Protein AF-A0AA40CVN7-F1 (afdb_monomer)

Solvent-accessible surface area (backbone atoms only — not comparable to full-atom values): 19252 Å² total; per-residue (Å²): 142,83,85,87,85,87,83,83,86,90,77,86,86,79,86,78,82,80,83,81,82,78,82,81,79,81,78,84,79,79,83,79,80,85,76,90,76,88,86,80,84,88,75,85,78,82,87,80,86,79,83,86,78,84,83,78,89,83,85,87,84,80,93,74,91,76,85,92,76,92,74,80,90,78,57,62,65,62,53,48,54,53,47,54,53,50,51,52,50,49,50,53,50,50,51,51,50,52,52,50,51,53,53,52,50,54,49,52,53,51,50,51,53,50,52,53,52,50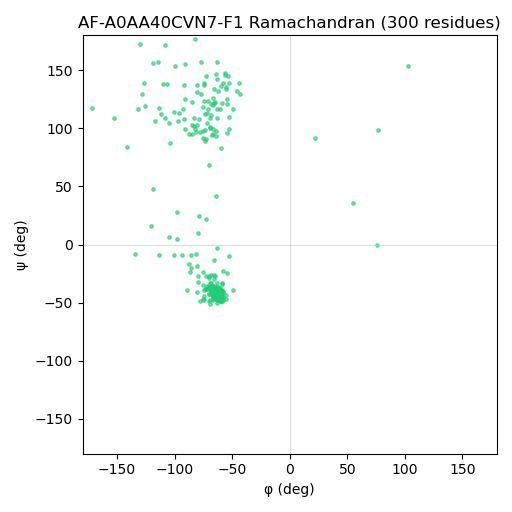,57,47,51,54,52,51,52,53,51,48,54,52,51,51,50,52,52,49,51,58,69,64,31,62,65,62,51,50,50,53,52,48,50,55,47,54,56,48,54,50,49,53,50,52,52,51,51,51,49,54,53,50,59,61,66,74,43,97,74,72,74,49,78,64,56,53,48,54,53,51,53,50,51,53,50,51,43,44,50,52,42,61,69,47,84,71,75,78,72,93,68,80,65,96,75,76,82,87,54,65,68,68,50,51,53,48,34,50,36,30,31,71,76,71,69,34,53,41,73,56,46,53,55,48,30,66,74,66,71,53,53,63,57,61,56,47,31,53,45,51,52,47,48,49,48,61,71,71,43,70,73,87,63,56,75,72,73,76,44,85,46,71,67,56,51,52,50,51,52,56,51,55,60,63,72,64,60,76,79,79,74,86,73,135

Structure (mmCIF, N/CA/C/O backbone):
data_AF-A0AA40CVN7-F1
#
_entry.id   AF-A0AA40CVN7-F1
#
loop_
_atom_site.group_PDB
_atom_site.id
_atom_site.type_symbol
_atom_site.label_atom_id
_atom_site.label_alt_id
_atom_site.label_comp_id
_atom_site.label_asym_id
_atom_site.label_entity_id
_atom_site.label_seq_id
_atom_site.pdbx_PDB_ins_code
_atom_site.Cartn_x
_atom_site.Cartn_y
_atom_site.Cartn_z
_atom_site.occupancy
_atom_site.B_iso_or_equiv
_atom_site.auth_seq_id
_atom_site.auth_comp_id
_atom_site.auth_asym_id
_atom_site.auth_atom_id
_atom_site.pdbx_PDB_model_num
ATOM 1 N N . MET A 1 1 ? 22.365 40.552 -60.530 1.00 47.94 1 MET A N 1
ATOM 2 C CA . MET A 1 1 ? 22.657 41.471 -59.410 1.00 47.94 1 MET A CA 1
ATOM 3 C C . MET A 1 1 ? 21.403 42.256 -59.064 1.00 47.94 1 MET A C 1
ATOM 5 O O . MET A 1 1 ? 21.021 43.112 -59.844 1.00 47.94 1 MET A O 1
ATOM 9 N N . ALA A 1 2 ? 20.761 41.932 -57.942 1.00 41.59 2 ALA A N 1
ATOM 10 C CA . ALA A 1 2 ? 19.887 42.815 -57.164 1.00 41.59 2 ALA A CA 1
ATOM 11 C C . ALA A 1 2 ? 19.550 42.065 -55.866 1.00 41.59 2 ALA A C 1
ATOM 13 O O . ALA A 1 2 ? 19.027 40.955 -55.917 1.00 41.59 2 ALA A O 1
ATOM 14 N N . GLY A 1 3 ? 19.959 42.629 -54.729 1.00 40.12 3 GLY A N 1
ATOM 15 C CA . GLY A 1 3 ? 19.749 42.067 -53.395 1.00 40.12 3 GLY A CA 1
ATOM 16 C C . GLY A 1 3 ? 18.357 42.362 -52.811 1.00 40.12 3 GLY A C 1
ATOM 17 O O . GLY A 1 3 ? 17.565 43.080 -53.425 1.00 40.12 3 GLY A O 1
ATOM 18 N N . PRO A 1 4 ? 18.066 41.815 -51.617 1.00 62.88 4 PRO A N 1
ATOM 19 C CA . PRO A 1 4 ? 16.731 41.761 -51.030 1.00 62.88 4 PRO A CA 1
ATOM 20 C C . PRO A 1 4 ? 16.427 42.986 -50.153 1.00 62.88 4 PRO A C 1
ATOM 22 O O . PRO A 1 4 ? 17.326 43.598 -49.577 1.00 62.88 4 PRO A O 1
ATOM 25 N N . LYS A 1 5 ? 15.140 43.310 -49.987 1.00 54.81 5 LYS A N 1
ATOM 26 C CA . LYS A 1 5 ? 14.659 44.224 -48.941 1.00 54.81 5 LYS A CA 1
ATOM 27 C C . LYS A 1 5 ? 13.728 43.466 -48.004 1.00 54.81 5 LYS A C 1
ATOM 29 O O . LYS A 1 5 ? 12.603 43.142 -48.364 1.00 54.81 5 LYS A O 1
ATOM 34 N N . GLY A 1 6 ? 14.241 43.181 -46.811 1.00 48.12 6 GLY A N 1
ATOM 35 C CA . GLY A 1 6 ? 13.461 42.697 -45.682 1.00 48.12 6 GLY A CA 1
ATOM 36 C C . GLY A 1 6 ? 12.673 43.821 -45.014 1.00 48.12 6 GLY A C 1
ATOM 37 O O . GLY A 1 6 ? 13.017 44.999 -45.110 1.00 48.12 6 GLY A O 1
ATOM 38 N N . THR A 1 7 ? 11.613 43.442 -44.313 1.00 48.12 7 THR A N 1
ATOM 39 C CA . THR A 1 7 ? 10.955 44.273 -43.301 1.00 48.12 7 THR A CA 1
ATOM 40 C C . THR A 1 7 ? 10.293 43.341 -42.290 1.00 48.12 7 THR A C 1
ATOM 42 O O . THR A 1 7 ? 9.319 42.662 -42.594 1.00 48.12 7 THR A O 1
ATOM 45 N N . PHE A 1 8 ? 10.865 43.283 -41.088 1.00 45.00 8 PHE A N 1
ATOM 46 C CA . PHE A 1 8 ? 10.261 42.665 -39.909 1.00 45.00 8 PHE A CA 1
ATOM 47 C C . PHE A 1 8 ? 9.479 43.733 -39.132 1.00 45.00 8 PHE A C 1
ATOM 49 O O . PHE A 1 8 ? 10.019 44.823 -38.927 1.00 45.00 8 PHE A O 1
ATOM 56 N N . PRO A 1 9 ? 8.268 43.444 -38.627 1.00 52.09 9 PRO A N 1
ATOM 57 C CA . PRO A 1 9 ? 7.643 44.272 -37.611 1.00 52.09 9 PRO A CA 1
ATOM 58 C C . PRO A 1 9 ? 7.968 43.756 -36.202 1.00 52.09 9 PRO A C 1
ATOM 60 O O . PRO A 1 9 ? 7.567 42.672 -35.781 1.00 52.09 9 PRO A O 1
ATOM 63 N N . THR A 1 10 ? 8.676 44.600 -35.461 1.00 46.41 10 THR A N 1
ATOM 64 C CA . THR A 1 10 ? 8.937 44.520 -34.024 1.00 46.41 10 THR A CA 1
ATOM 65 C C . THR A 1 10 ? 7.632 44.708 -33.241 1.00 46.41 10 THR A C 1
ATOM 67 O O . THR A 1 10 ? 6.952 45.721 -33.409 1.00 46.41 10 THR A O 1
ATOM 70 N N . ARG A 1 11 ? 7.282 43.774 -32.346 1.00 45.03 11 ARG A N 1
ATOM 71 C CA . ARG A 1 11 ? 6.250 43.982 -31.312 1.00 45.03 11 ARG A CA 1
ATOM 72 C C . ARG A 1 11 ? 6.892 44.049 -29.919 1.00 45.03 11 ARG A C 1
ATOM 74 O O . ARG A 1 11 ? 7.767 43.235 -29.629 1.00 45.03 11 ARG A O 1
ATOM 81 N N . PRO A 1 12 ? 6.460 44.979 -29.048 1.00 48.12 12 PRO A N 1
ATOM 82 C CA . PRO A 1 12 ? 7.011 45.134 -27.708 1.00 48.12 12 PRO A CA 1
ATOM 83 C C . PRO A 1 12 ? 6.416 44.112 -26.729 1.00 48.12 12 PRO A C 1
ATOM 85 O O . PRO A 1 12 ? 5.198 43.957 -26.622 1.00 48.12 12 PRO A O 1
ATOM 88 N N . PHE A 1 13 ? 7.290 43.444 -25.976 1.00 37.53 13 PHE A N 1
ATOM 89 C CA . PHE A 1 13 ? 6.923 42.611 -24.834 1.00 37.53 13 PHE A CA 1
ATOM 90 C C . PHE A 1 13 ? 6.479 43.497 -23.661 1.00 37.53 13 PHE A C 1
ATOM 92 O O . PHE A 1 13 ? 7.273 44.229 -23.074 1.00 37.53 13 PHE A O 1
ATOM 99 N N . SER A 1 14 ? 5.197 43.414 -23.304 1.00 41.88 14 SER A N 1
ATOM 100 C CA . SER A 1 14 ? 4.660 43.964 -22.059 1.00 41.88 14 SER A CA 1
ATOM 101 C C . SER A 1 14 ? 4.899 42.964 -20.925 1.00 41.88 14 SER A C 1
ATOM 103 O O . SER A 1 14 ? 4.282 41.900 -20.870 1.00 41.88 14 SER A O 1
ATOM 105 N N . LEU A 1 15 ? 5.813 43.308 -20.017 1.00 44.78 15 LEU A N 1
ATOM 106 C CA . LEU A 1 15 ? 6.004 42.636 -18.733 1.00 44.78 15 LEU A CA 1
ATOM 107 C C . LEU A 1 15 ? 4.802 42.933 -17.829 1.00 44.78 15 LEU A C 1
ATOM 109 O O . LEU A 1 15 ? 4.715 44.002 -17.226 1.00 44.78 15 LEU A O 1
ATOM 113 N N . ARG A 1 16 ? 3.875 41.978 -17.709 1.00 37.62 16 ARG A N 1
ATOM 114 C CA . ARG A 1 16 ? 2.839 42.010 -16.672 1.00 37.62 16 ARG A CA 1
ATOM 115 C C . ARG A 1 16 ? 3.284 41.135 -15.499 1.00 37.62 16 ARG A C 1
ATOM 117 O O . ARG A 1 16 ? 3.301 39.909 -15.581 1.00 37.62 16 ARG A O 1
ATOM 124 N N . ALA A 1 17 ? 3.679 41.811 -14.424 1.00 40.88 17 ALA A N 1
ATOM 125 C CA . ALA A 1 17 ? 4.017 41.235 -13.132 1.00 40.88 17 ALA A CA 1
ATOM 126 C C . ALA A 1 17 ? 2.863 40.375 -12.582 1.00 40.88 17 ALA A C 1
ATOM 128 O O . ALA A 1 17 ? 1.697 40.772 -12.626 1.00 40.88 17 ALA A O 1
ATOM 129 N N . ARG A 1 18 ? 3.198 39.194 -12.050 1.00 38.00 18 ARG A N 1
ATOM 130 C CA . ARG A 1 18 ? 2.274 38.352 -11.280 1.00 38.00 18 ARG A CA 1
ATOM 131 C C . ARG A 1 18 ? 2.185 38.869 -9.837 1.00 38.00 18 ARG A C 1
ATOM 133 O O . ARG A 1 18 ? 3.230 39.170 -9.258 1.00 38.00 18 ARG A O 1
ATOM 140 N N . PRO A 1 19 ? 0.990 38.937 -9.228 1.00 41.72 19 PRO A N 1
ATOM 141 C CA . PRO A 1 19 ? 0.859 39.280 -7.823 1.00 41.72 19 PRO A CA 1
ATOM 142 C C . PRO A 1 19 ? 1.291 38.115 -6.923 1.00 41.72 19 PRO A C 1
ATOM 144 O O . PRO A 1 19 ? 0.978 36.948 -7.159 1.00 41.72 19 PRO A O 1
ATOM 147 N N . SER A 1 20 ? 2.024 38.497 -5.882 1.00 36.66 20 SER A N 1
ATOM 148 C CA . SER A 1 20 ? 2.448 37.709 -4.729 1.00 36.66 20 SER A CA 1
ATOM 149 C C . SER A 1 20 ? 1.252 37.053 -4.028 1.00 36.66 20 SER A C 1
ATOM 151 O O . SER A 1 20 ? 0.345 37.740 -3.556 1.00 36.66 20 SER A O 1
ATOM 153 N N . CYS A 1 21 ? 1.249 35.719 -3.939 1.00 36.56 21 CYS A N 1
ATOM 154 C CA . CYS A 1 21 ? 0.333 34.990 -3.068 1.00 36.56 21 CYS A CA 1
ATOM 155 C C . CYS A 1 21 ? 0.763 35.190 -1.612 1.00 36.56 21 CYS A C 1
ATOM 157 O O . CYS A 1 21 ? 1.730 34.595 -1.136 1.00 36.56 21 CYS A O 1
ATOM 159 N N . ALA A 1 22 ? 0.009 36.035 -0.913 1.00 38.50 22 ALA A N 1
ATOM 160 C CA . ALA A 1 22 ? 0.074 36.202 0.525 1.00 38.50 22 ALA A CA 1
ATOM 161 C C . ALA A 1 22 ? -0.111 34.849 1.234 1.00 38.50 22 ALA A C 1
ATOM 163 O O . ALA A 1 22 ? -1.087 34.126 1.033 1.00 38.50 22 ALA A O 1
ATOM 164 N N . SER A 1 23 ? 0.865 34.522 2.075 1.00 42.50 23 SER A N 1
ATOM 165 C CA . SER A 1 23 ? 0.883 33.348 2.936 1.00 42.50 23 SER A CA 1
ATOM 166 C C . SER A 1 23 ? -0.171 33.510 4.037 1.00 42.50 23 SER A C 1
ATOM 168 O O . SER A 1 23 ? 0.039 34.222 5.020 1.00 42.50 23 SER A O 1
ATOM 170 N N . ALA A 1 24 ? -1.326 32.866 3.869 1.00 40.41 24 ALA A N 1
ATOM 171 C CA . ALA A 1 24 ? -2.336 32.744 4.913 1.00 40.41 24 ALA A CA 1
ATOM 172 C C . ALA A 1 24 ? -1.851 31.742 5.974 1.00 40.41 24 ALA A C 1
ATOM 174 O O . ALA A 1 24 ? -2.108 30.540 5.898 1.00 40.41 24 ALA A O 1
ATOM 175 N N . LYS A 1 25 ? -1.125 32.243 6.977 1.00 41.56 25 LYS A N 1
ATOM 176 C CA . LYS A 1 25 ? -0.828 31.509 8.211 1.00 41.56 25 LYS A CA 1
ATOM 177 C C . LYS A 1 25 ? -2.139 31.312 8.980 1.00 41.56 25 LYS A C 1
ATOM 179 O O . LYS A 1 25 ? -2.607 32.224 9.655 1.00 41.56 25 LYS A O 1
ATOM 184 N N . ARG A 1 26 ? -2.751 30.127 8.873 1.00 41.97 26 ARG A N 1
ATOM 185 C CA . ARG A 1 26 ? -3.796 29.691 9.812 1.00 41.97 26 ARG A CA 1
ATOM 186 C C . ARG A 1 26 ? -3.135 29.284 11.122 1.00 41.97 26 ARG A C 1
ATOM 188 O O . ARG A 1 26 ? -2.627 28.176 11.267 1.00 41.97 26 ARG A O 1
ATOM 195 N N . THR A 1 27 ? -3.143 30.217 12.058 1.00 39.75 27 THR A N 1
ATOM 196 C CA . THR A 1 27 ? -2.860 29.996 13.472 1.00 39.75 27 THR A CA 1
ATOM 197 C C . THR A 1 27 ? -4.002 29.167 14.062 1.00 39.75 27 THR A C 1
ATOM 199 O O . THR A 1 27 ? -5.125 29.652 14.174 1.00 39.75 27 THR A O 1
ATOM 202 N N . TRP A 1 28 ? -3.739 27.914 14.429 1.00 34.34 28 TRP A N 1
ATOM 203 C CA . TRP A 1 28 ? -4.643 27.150 15.286 1.00 34.34 28 TRP A CA 1
ATOM 204 C C . TRP A 1 28 ? -4.373 27.561 16.732 1.00 34.34 28 TRP A C 1
ATOM 206 O O . TRP A 1 28 ? -3.428 27.093 17.362 1.00 34.34 28 TRP A O 1
ATOM 216 N N . ILE A 1 29 ? -5.179 28.491 17.238 1.00 39.72 29 ILE A N 1
ATOM 217 C CA . ILE A 1 29 ? -5.221 28.826 18.660 1.00 39.72 29 ILE A CA 1
ATOM 218 C C . ILE A 1 29 ? -6.094 27.762 19.326 1.00 39.72 29 ILE A C 1
ATOM 220 O O . ILE A 1 29 ? -7.317 27.778 19.206 1.00 39.72 29 ILE A O 1
ATOM 224 N N . PHE A 1 30 ? -5.460 26.806 20.002 1.00 33.84 30 PHE A N 1
ATOM 225 C CA . PHE A 1 30 ? -6.157 25.858 20.862 1.00 33.84 30 PHE A CA 1
ATOM 226 C C . PHE A 1 30 ? -6.482 26.574 22.182 1.00 33.84 30 PHE A C 1
ATOM 228 O O . PHE A 1 30 ? -5.634 26.702 23.066 1.00 33.84 30 PHE A O 1
ATOM 235 N N . CYS A 1 31 ? -7.704 27.098 22.302 1.00 37.47 31 CYS A N 1
ATOM 236 C CA . CYS A 1 31 ? -8.232 27.628 23.558 1.00 37.47 31 CYS A CA 1
ATOM 237 C C . CYS A 1 31 ? -8.421 26.481 24.559 1.00 37.47 31 CYS A C 1
ATOM 239 O O . CYS A 1 31 ? -9.452 25.814 24.594 1.00 37.47 31 CYS A O 1
ATOM 241 N N . ARG A 1 32 ? -7.409 26.266 25.401 1.00 38.78 32 ARG A N 1
ATOM 242 C CA . ARG A 1 32 ? -7.500 25.429 26.596 1.00 38.78 32 ARG A CA 1
ATOM 243 C C . ARG A 1 32 ? -8.274 26.210 27.661 1.00 38.78 32 ARG A C 1
ATOM 245 O O . ARG A 1 32 ? -7.690 26.990 28.406 1.00 38.78 32 ARG A O 1
ATOM 252 N N . LYS A 1 33 ? -9.595 26.031 27.715 1.00 44.06 33 LYS A N 1
ATOM 253 C CA . LYS A 1 33 ? -10.403 26.514 28.840 1.00 44.06 33 LYS A CA 1
ATOM 254 C C . LYS A 1 33 ? -10.121 25.604 30.039 1.00 44.06 33 LYS A C 1
ATOM 256 O O . LYS A 1 33 ? -10.614 24.484 30.107 1.00 44.06 33 LYS A O 1
ATOM 261 N N . GLN A 1 34 ? -9.242 26.060 30.931 1.00 41.84 34 GLN A N 1
ATOM 262 C CA . GLN A 1 34 ? -9.149 25.545 32.294 1.00 41.84 34 GLN A CA 1
ATOM 263 C C . GLN A 1 34 ? -10.414 25.980 33.035 1.00 41.84 34 GLN A C 1
ATOM 265 O O . GLN A 1 34 ? -10.562 27.152 33.365 1.00 41.84 34 GLN A O 1
ATOM 270 N N . GLU A 1 35 ? -11.307 25.040 33.317 1.00 42.44 35 GLU A N 1
ATOM 271 C CA . GLU A 1 35 ? -12.217 25.166 34.449 1.00 42.44 35 GLU A CA 1
ATOM 272 C C . GLU A 1 35 ? -11.748 24.159 35.492 1.00 42.44 35 GLU A C 1
ATOM 274 O O . GLU A 1 35 ? -11.798 22.944 35.302 1.00 42.44 35 GLU A O 1
ATOM 279 N N . GLY A 1 36 ? -11.177 24.703 36.566 1.00 43.94 36 GLY A N 1
ATOM 280 C CA . GLY A 1 36 ? -10.897 23.952 37.770 1.00 43.94 36 GLY A CA 1
ATOM 281 C C . GLY A 1 36 ? -12.208 23.516 38.406 1.00 43.94 36 GLY A C 1
ATOM 282 O O . GLY A 1 36 ? -13.120 24.319 38.582 1.00 43.94 36 GLY A O 1
ATOM 283 N N . SER A 1 37 ? -12.273 22.250 38.793 1.00 36.59 37 SER A N 1
ATOM 284 C CA . SER A 1 37 ? -13.207 21.804 39.811 1.00 36.59 37 SER A CA 1
ATOM 285 C C . SER A 1 37 ? -12.433 20.950 40.797 1.00 36.59 37 SER A C 1
ATOM 287 O O . SER A 1 37 ? -11.799 19.956 40.440 1.00 36.59 37 SER A O 1
ATOM 289 N N . LEU A 1 38 ? -12.402 21.459 42.024 1.00 46.16 38 LEU A N 1
ATOM 290 C CA . LEU A 1 38 ? -11.808 20.844 43.191 1.00 46.16 38 LEU A CA 1
ATOM 291 C C . LEU A 1 38 ? -12.513 19.523 43.540 1.00 46.16 38 LEU A C 1
ATOM 293 O O . LEU A 1 38 ? -13.716 19.390 43.334 1.00 46.16 38 LEU A O 1
ATOM 297 N N . MET A 1 39 ? -11.762 18.682 44.265 1.00 46.94 39 MET A N 1
ATOM 298 C CA . MET A 1 39 ? -12.189 17.613 45.191 1.00 46.94 39 MET A CA 1
ATOM 299 C C . MET A 1 39 ? -12.104 16.163 44.667 1.00 46.94 39 MET A C 1
ATOM 301 O O . MET A 1 39 ? -12.208 15.914 43.473 1.00 46.94 39 MET A O 1
ATOM 305 N N . PRO A 1 40 ? -11.943 15.172 45.570 1.00 50.88 40 PRO A N 1
ATOM 306 C CA . PRO A 1 40 ? -10.761 14.987 46.410 1.00 50.88 40 PRO A CA 1
ATOM 307 C C . PRO A 1 40 ? -10.242 13.532 46.349 1.00 50.88 40 PRO A C 1
ATOM 309 O O . PRO A 1 40 ? -10.872 12.630 45.803 1.00 50.88 40 PRO A O 1
ATOM 312 N N . ALA A 1 41 ? -9.077 13.304 46.955 1.00 52.09 41 ALA A N 1
ATOM 313 C CA . ALA A 1 41 ? -8.413 12.006 47.067 1.00 52.09 41 ALA A CA 1
ATOM 314 C C . ALA A 1 41 ? -9.302 10.885 47.664 1.00 52.09 41 ALA A C 1
ATOM 316 O O . ALA A 1 41 ? -10.058 11.139 48.609 1.00 52.09 41 ALA A O 1
ATOM 317 N N . PRO A 1 42 ? -9.156 9.621 47.217 1.00 49.28 42 PRO A N 1
ATOM 318 C CA . PRO A 1 42 ? -9.816 8.497 47.864 1.00 49.28 42 PRO A CA 1
ATOM 319 C C . PRO A 1 42 ? -9.126 8.173 49.198 1.00 49.28 42 PRO A C 1
ATOM 321 O O . PRO A 1 42 ? -7.983 7.717 49.252 1.00 49.28 42 PRO A O 1
ATOM 324 N N . ARG A 1 43 ? -9.850 8.412 50.298 1.00 42.72 43 ARG A N 1
ATOM 325 C CA . ARG A 1 43 ? -9.510 7.912 51.635 1.00 42.72 43 ARG A CA 1
ATOM 326 C C . ARG A 1 43 ? -9.538 6.386 51.643 1.00 42.72 43 ARG A C 1
ATOM 328 O O . ARG A 1 43 ? -10.524 5.769 51.246 1.00 42.72 43 ARG A O 1
ATOM 335 N N . ALA A 1 44 ? -8.475 5.816 52.202 1.00 50.53 44 ALA A N 1
ATOM 336 C CA . ALA A 1 44 ? -8.387 4.432 52.633 1.00 50.53 44 ALA A CA 1
ATOM 337 C C . ALA A 1 44 ? -9.631 4.006 53.434 1.00 50.53 44 ALA A C 1
ATOM 339 O O . ALA A 1 44 ? -10.025 4.680 54.391 1.00 50.53 44 ALA A O 1
ATOM 340 N N . ARG A 1 45 ? -10.211 2.852 53.091 1.00 43.50 45 ARG A N 1
ATOM 341 C CA . ARG A 1 45 ? -11.112 2.122 53.985 1.00 43.50 45 ARG A CA 1
ATOM 342 C C . ARG A 1 45 ? -10.445 0.827 54.422 1.00 43.50 45 ARG A C 1
ATOM 344 O O . ARG A 1 45 ? -10.219 -0.079 53.628 1.00 43.50 45 ARG A O 1
ATOM 351 N N . ARG A 1 46 ? -10.131 0.816 55.720 1.00 40.00 46 ARG A N 1
ATOM 352 C CA . ARG A 1 46 ? -9.834 -0.341 56.562 1.00 40.00 46 ARG A CA 1
ATOM 353 C C . ARG A 1 46 ? -10.820 -1.475 56.282 1.00 40.00 46 ARG A C 1
ATOM 355 O O . ARG A 1 46 ? -12.030 -1.269 56.364 1.00 40.00 46 ARG A O 1
ATOM 362 N N . SER A 1 47 ? -10.282 -2.664 56.047 1.00 41.81 47 SER A N 1
ATOM 363 C CA . SER A 1 47 ? -10.962 -3.928 56.290 1.00 41.81 47 SER A CA 1
ATOM 364 C C . SER A 1 47 ? -11.233 -4.054 57.792 1.00 41.81 47 SER A C 1
ATOM 366 O O . SER A 1 47 ? -10.310 -4.085 58.604 1.00 41.81 47 SER A O 1
ATOM 368 N N . VAL A 1 48 ? -12.507 -4.088 58.172 1.00 43.28 48 VAL A N 1
ATOM 369 C CA . VAL A 1 48 ? -12.935 -4.557 59.492 1.00 43.28 48 VAL A CA 1
ATOM 370 C C . VAL A 1 48 ? -13.530 -5.934 59.257 1.00 43.28 48 VAL A C 1
ATOM 372 O O . VAL A 1 48 ? -14.602 -6.069 58.675 1.00 43.28 48 VAL A O 1
ATOM 375 N N . ILE A 1 49 ? -12.764 -6.949 59.638 1.00 46.25 49 ILE A N 1
ATOM 376 C CA . ILE A 1 49 ? -13.215 -8.331 59.737 1.00 46.25 49 ILE A CA 1
ATOM 377 C C . ILE A 1 49 ? -13.978 -8.402 61.060 1.00 46.25 49 ILE A C 1
ATOM 379 O O . ILE A 1 49 ? -13.369 -8.286 62.118 1.00 46.25 49 ILE A O 1
ATOM 383 N N . ALA A 1 50 ? -15.302 -8.519 60.997 1.00 39.69 50 ALA A N 1
ATOM 384 C CA . ALA A 1 50 ? -16.148 -8.794 62.154 1.00 39.69 50 ALA A CA 1
ATOM 385 C C . ALA A 1 50 ? -16.572 -10.268 62.102 1.00 39.69 50 ALA A C 1
ATOM 387 O O . ALA A 1 50 ? -17.540 -10.639 61.446 1.00 39.69 50 ALA A O 1
ATOM 388 N N . GLU A 1 51 ? -15.716 -11.101 62.687 1.00 40.66 51 GLU A N 1
ATOM 389 C CA . GLU A 1 51 ? -16.046 -12.090 63.718 1.00 40.66 51 GLU A CA 1
ATOM 390 C C . GLU A 1 51 ? -17.521 -12.548 63.792 1.00 40.66 51 GLU A C 1
ATOM 392 O O . GLU A 1 51 ? -18.348 -11.985 64.506 1.00 40.66 51 GLU A O 1
ATOM 397 N N . THR A 1 52 ? -17.849 -13.628 63.082 1.00 39.81 52 THR A N 1
ATOM 398 C CA . THR A 1 52 ? -19.037 -14.448 63.355 1.00 39.81 52 THR A CA 1
ATOM 399 C C . THR A 1 52 ? -18.699 -15.465 64.441 1.00 39.81 52 THR A C 1
ATOM 401 O O . THR A 1 52 ? -18.154 -16.531 64.154 1.00 39.81 52 THR A O 1
ATOM 404 N N . ALA A 1 53 ? -19.012 -15.126 65.691 1.00 39.59 53 ALA A N 1
ATOM 405 C CA . ALA A 1 53 ? -19.039 -16.069 66.801 1.00 39.59 53 ALA A CA 1
ATOM 406 C C . ALA A 1 53 ? -20.400 -16.789 66.841 1.00 39.59 53 ALA A C 1
ATOM 408 O O . ALA A 1 53 ? -21.451 -16.154 66.938 1.00 39.59 53 ALA A O 1
ATOM 409 N N . SER A 1 54 ? -20.368 -18.121 66.764 1.00 53.34 54 SER A N 1
ATOM 410 C CA . SER A 1 54 ? -21.499 -19.011 67.048 1.00 53.34 54 SER A CA 1
ATOM 411 C C . SER A 1 54 ? -22.007 -18.840 68.482 1.00 53.34 54 SER A C 1
ATOM 413 O O . SER A 1 54 ? -21.194 -18.896 69.407 1.00 53.34 54 SER A O 1
ATOM 415 N N . PRO A 1 55 ? -23.329 -18.793 68.714 1.00 46.25 55 PRO A N 1
ATOM 416 C CA . PRO A 1 55 ? -23.886 -19.094 70.023 1.00 46.25 55 PRO A CA 1
ATOM 417 C C . PRO A 1 55 ? -24.221 -20.582 70.128 1.00 46.25 55 PRO A C 1
ATOM 419 O O . PRO A 1 55 ? -24.941 -21.153 69.309 1.00 46.25 55 PRO A O 1
ATOM 422 N N . GLN A 1 56 ? -23.662 -21.183 71.170 1.00 43.16 56 GLN A N 1
ATOM 423 C CA . GLN A 1 56 ? -23.917 -22.530 71.649 1.00 43.16 56 GLN A CA 1
ATOM 424 C C . GLN A 1 56 ? -25.371 -22.690 72.115 1.00 43.16 56 GLN A C 1
ATOM 426 O O . GLN A 1 56 ? -25.942 -21.807 72.753 1.00 43.16 56 GLN A O 1
ATOM 431 N N . THR A 1 57 ? -25.929 -23.863 71.839 1.00 51.44 57 THR A N 1
ATOM 432 C CA . THR A 1 57 ? -27.069 -24.474 72.530 1.00 51.44 57 THR A CA 1
ATOM 433 C C . THR A 1 57 ? -26.853 -24.531 74.045 1.00 51.44 57 THR A C 1
ATOM 435 O O . THR A 1 57 ? -25.793 -24.981 74.484 1.00 51.44 57 THR A O 1
ATOM 438 N N . PRO A 1 58 ? -27.896 -24.235 74.836 1.00 48.88 58 PRO A N 1
ATOM 439 C CA . PRO A 1 58 ? -28.113 -24.975 76.071 1.00 48.88 58 PRO A CA 1
ATOM 440 C C . PRO A 1 58 ? -29.550 -25.511 76.165 1.00 48.88 58 PRO A C 1
ATOM 442 O O . PRO A 1 58 ? -30.529 -24.784 76.014 1.00 48.88 58 PRO A O 1
ATOM 445 N N . GLU A 1 59 ? -29.648 -26.804 76.454 1.00 40.06 59 GLU A N 1
ATOM 446 C CA . GLU A 1 59 ? -30.848 -27.494 76.936 1.00 40.06 59 GLU A CA 1
ATOM 447 C C . GLU A 1 59 ? -30.631 -27.865 78.433 1.00 40.06 59 GLU A C 1
ATOM 449 O O . GLU A 1 59 ? -29.529 -27.662 78.948 1.00 40.06 59 GLU A O 1
ATOM 454 N N . PRO A 1 60 ? -31.628 -28.355 79.191 1.00 52.16 60 PRO A N 1
ATOM 455 C CA . PRO A 1 60 ? -32.563 -27.537 79.954 1.00 52.16 60 PRO A CA 1
ATOM 456 C C . PRO A 1 60 ? -32.489 -27.803 81.474 1.00 52.16 60 PRO A C 1
ATOM 458 O O . PRO A 1 60 ? -32.168 -28.902 81.925 1.00 52.16 60 PRO A O 1
ATOM 461 N N . HIS A 1 61 ? -32.902 -26.827 82.289 1.00 42.91 61 HIS A N 1
ATOM 462 C CA . HIS A 1 61 ? -33.163 -27.047 83.714 1.00 42.91 61 HIS A CA 1
ATOM 463 C C . HIS A 1 61 ? -34.561 -26.585 84.138 1.00 42.91 61 HIS A C 1
ATOM 465 O O . HIS A 1 61 ? -35.017 -25.500 83.796 1.00 42.91 61 HIS A O 1
ATOM 471 N N . ALA A 1 62 ? -35.140 -27.436 84.989 1.00 43.69 62 ALA A N 1
ATOM 472 C CA . ALA A 1 62 ? -36.157 -27.173 86.003 1.00 43.69 62 ALA A CA 1
ATOM 473 C C . ALA A 1 62 ? -37.617 -26.970 85.546 1.00 43.69 62 ALA A C 1
ATOM 475 O O . ALA A 1 62 ? -38.088 -25.875 85.256 1.00 43.69 62 ALA A O 1
ATOM 476 N N . ARG A 1 63 ? -38.376 -28.071 85.666 1.00 49.16 63 ARG A N 1
ATOM 477 C CA . ARG A 1 63 ? -39.814 -28.080 85.970 1.00 49.16 63 ARG A CA 1
ATOM 478 C C . ARG A 1 63 ? -40.094 -27.183 87.181 1.00 49.16 63 ARG A C 1
ATOM 480 O O . ARG A 1 63 ? -39.697 -27.522 88.293 1.00 49.16 63 ARG A O 1
ATOM 487 N N . ALA A 1 64 ? -40.862 -26.119 86.978 1.00 45.16 64 ALA A N 1
ATOM 488 C CA . ALA A 1 64 ? -41.614 -25.463 88.037 1.00 45.16 64 ALA A CA 1
ATOM 489 C C . ALA A 1 64 ? -43.110 -25.663 87.763 1.00 45.16 64 ALA A C 1
ATOM 491 O O . ALA A 1 64 ? -43.634 -25.242 86.732 1.00 45.16 64 ALA A O 1
ATOM 492 N N . HIS A 1 65 ? -43.776 -26.358 88.683 1.00 49.91 65 HIS A N 1
ATOM 493 C CA . HIS A 1 65 ? -45.228 -26.452 88.749 1.00 49.91 65 HIS A CA 1
ATOM 494 C C . HIS A 1 65 ? -45.812 -25.069 89.060 1.00 49.91 65 HIS A C 1
ATOM 496 O O . HIS A 1 65 ? -45.510 -24.502 90.107 1.00 49.91 65 HIS A O 1
ATOM 502 N N . TYR A 1 66 ? -46.686 -24.566 88.188 1.00 48.72 66 TYR A N 1
ATOM 503 C CA . TYR A 1 66 ? -47.588 -23.458 88.505 1.00 48.72 66 TYR A CA 1
ATOM 504 C C . TYR A 1 66 ? -49.017 -23.989 88.682 1.00 48.72 66 TYR A C 1
ATOM 506 O O . TYR A 1 66 ? -49.447 -24.850 87.907 1.00 48.72 66 TYR A O 1
ATOM 514 N N . PRO A 1 67 ? -49.763 -23.510 89.692 1.00 49.50 67 PRO A N 1
ATOM 515 C CA . PRO A 1 67 ? -51.143 -23.909 89.904 1.00 49.50 67 PRO A CA 1
ATOM 516 C C . PRO A 1 67 ? -52.058 -23.249 88.868 1.00 49.50 67 PRO A C 1
ATOM 518 O O . PRO A 1 67 ? -51.922 -22.073 88.534 1.00 49.50 67 PRO A O 1
ATOM 521 N N . SER A 1 68 ? -53.013 -24.038 88.379 1.00 51.78 68 SER A N 1
ATOM 522 C CA . SER A 1 68 ? -54.091 -23.594 87.498 1.00 51.78 68 SER A CA 1
ATOM 523 C C . SER A 1 68 ? -54.984 -22.578 88.212 1.00 51.78 68 SER A C 1
ATOM 525 O O . SER A 1 68 ? -55.756 -22.946 89.094 1.00 51.78 68 SER A O 1
ATOM 527 N N . GLN A 1 69 ? -54.908 -21.310 87.806 1.00 47.75 69 GLN A N 1
ATOM 528 C CA . GLN A 1 69 ? -55.960 -20.328 88.061 1.00 47.75 69 GLN A CA 1
ATOM 529 C C . GLN A 1 69 ? -56.798 -20.159 86.794 1.00 47.75 69 GLN A C 1
ATOM 531 O O . GLN A 1 69 ? -56.316 -19.703 85.758 1.00 47.75 69 GLN A O 1
ATOM 536 N N . GLN A 1 70 ? -58.060 -20.571 86.894 1.00 48.56 70 GLN A N 1
ATOM 537 C CA . GLN A 1 70 ? -59.105 -20.313 85.912 1.00 48.56 70 GLN A CA 1
ATOM 538 C C . GLN A 1 70 ? -59.439 -18.814 85.928 1.00 48.56 70 GLN A C 1
ATOM 540 O O . GLN A 1 70 ? -59.843 -18.283 86.960 1.00 48.56 70 GLN A O 1
ATOM 545 N N . PHE A 1 71 ? -59.281 -18.146 84.784 1.00 50.66 71 PHE A N 1
ATOM 546 C CA . PHE A 1 71 ? -59.761 -16.781 84.541 1.00 50.66 71 PHE A CA 1
ATOM 547 C C . PHE A 1 71 ? -60.857 -16.777 83.451 1.00 50.66 71 PHE A C 1
ATOM 549 O O . PHE A 1 71 ? -60.930 -17.721 82.661 1.00 50.66 71 PHE A O 1
ATOM 556 N N . PRO A 1 72 ? -61.730 -15.749 83.414 1.00 49.09 72 PRO A N 1
ATOM 557 C CA . PRO A 1 72 ? -63.036 -15.793 82.751 1.00 49.09 72 PRO A CA 1
ATOM 558 C C . PRO A 1 72 ? -62.965 -15.770 81.215 1.00 49.09 72 PRO A C 1
ATOM 560 O O . PRO A 1 72 ? -62.139 -15.088 80.614 1.00 49.09 72 PRO A O 1
ATOM 563 N N . HIS A 1 73 ? -63.896 -16.483 80.577 1.00 51.94 73 HIS A N 1
ATOM 564 C CA . HIS A 1 73 ? -63.945 -16.819 79.146 1.00 51.94 73 HIS A CA 1
ATOM 565 C C . HIS A 1 73 ? -64.447 -15.723 78.172 1.00 51.94 73 HIS A C 1
ATOM 567 O O . HIS A 1 73 ? -64.890 -16.049 77.074 1.00 51.94 73 HIS A O 1
ATOM 573 N N . SER A 1 74 ? -64.362 -14.430 78.497 1.00 55.41 74 SER A N 1
ATOM 574 C CA . SER A 1 74 ? -64.875 -13.349 77.622 1.00 55.41 74 SER A CA 1
ATOM 575 C C . SER A 1 74 ? -63.819 -12.613 76.773 1.00 55.41 74 SER A C 1
ATOM 577 O O . SER A 1 74 ? -64.184 -11.874 75.864 1.00 55.41 74 SER A O 1
ATOM 579 N N . ASP A 1 75 ? -62.522 -12.853 76.997 1.00 54.88 75 ASP A N 1
ATOM 580 C CA . ASP A 1 75 ? -61.403 -12.159 76.319 1.00 54.88 75 ASP A CA 1
ATOM 581 C C . ASP A 1 75 ? -60.854 -12.873 75.067 1.00 54.88 75 ASP A C 1
ATOM 583 O O . ASP A 1 75 ? -60.010 -12.338 74.342 1.00 54.88 75 ASP A O 1
ATOM 587 N N . THR A 1 76 ? -61.290 -14.105 74.808 1.00 59.94 76 THR A N 1
ATOM 588 C CA . THR A 1 76 ? -60.728 -14.968 73.755 1.00 59.94 76 THR A CA 1
ATOM 589 C C . THR A 1 76 ? -60.990 -14.431 72.351 1.00 59.94 76 THR A C 1
ATOM 591 O O . THR A 1 76 ? -60.113 -14.524 71.497 1.00 59.94 76 THR A O 1
ATOM 594 N N . HIS A 1 77 ? -62.148 -13.813 72.115 1.00 60.88 77 HIS A N 1
ATOM 595 C CA . HIS A 1 77 ? -62.492 -13.234 70.814 1.00 60.88 77 HIS A CA 1
ATOM 596 C C . HIS A 1 77 ? -61.712 -11.947 70.505 1.00 60.88 77 HIS A C 1
ATOM 598 O O . HIS A 1 77 ? -61.263 -11.766 69.378 1.00 60.88 77 HIS A O 1
ATOM 604 N N . 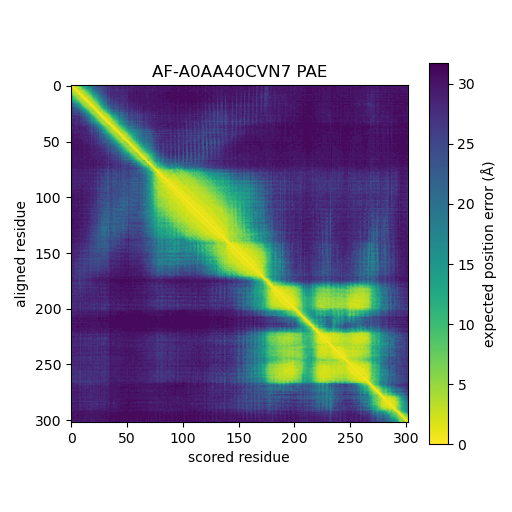ILE A 1 78 ? -61.478 -11.087 71.504 1.00 68.44 78 ILE A N 1
ATOM 605 C CA . ILE A 1 78 ? -60.708 -9.842 71.327 1.00 68.44 78 ILE A CA 1
ATOM 606 C C . ILE A 1 78 ? -59.244 -10.165 71.010 1.00 68.44 78 ILE A C 1
ATOM 608 O O . ILE A 1 78 ? -58.665 -9.593 70.089 1.00 68.44 78 ILE A O 1
ATOM 612 N N . ARG A 1 79 ? -58.659 -11.134 71.725 1.00 74.00 79 ARG A N 1
ATOM 613 C CA . ARG A 1 79 ? -57.280 -11.581 71.480 1.00 74.00 79 ARG A CA 1
ATOM 614 C C . ARG A 1 79 ? -57.127 -12.277 70.132 1.00 74.00 79 ARG A C 1
ATOM 616 O O . ARG A 1 79 ? -56.106 -12.094 69.485 1.00 74.00 79 ARG A O 1
ATOM 623 N N . LYS A 1 80 ? -58.135 -13.036 69.692 1.00 80.38 80 LYS A N 1
ATOM 624 C CA . LYS A 1 80 ? -58.120 -13.700 68.383 1.00 80.38 80 LYS A CA 1
ATOM 625 C C . LYS A 1 80 ? -58.148 -12.693 67.228 1.00 80.38 80 LYS A C 1
ATOM 627 O O . LYS A 1 80 ? -57.323 -12.798 66.333 1.00 80.38 80 LYS A O 1
ATOM 632 N N . ASN A 1 81 ? -58.983 -11.656 67.322 1.00 81.12 81 ASN A N 1
ATOM 633 C CA . ASN A 1 81 ? -59.013 -10.572 66.331 1.00 81.12 81 ASN A CA 1
ATOM 634 C C . ASN A 1 81 ? -57.695 -9.773 66.293 1.00 81.12 81 ASN A C 1
ATOM 636 O O . ASN A 1 81 ? -57.254 -9.351 65.230 1.00 81.12 81 ASN A O 1
ATOM 640 N N . GLN A 1 82 ? -57.047 -9.564 67.446 1.00 85.50 82 GLN A N 1
ATOM 641 C CA . GLN A 1 82 ? -55.720 -8.936 67.506 1.00 85.50 82 GLN A CA 1
ATOM 642 C C . GLN A 1 82 ? -54.627 -9.821 66.894 1.00 85.50 82 GLN A C 1
ATOM 644 O O . GLN A 1 82 ? -53.701 -9.301 66.276 1.00 85.50 82 GLN A O 1
ATOM 649 N N . LEU A 1 83 ? -54.733 -11.141 67.064 1.00 85.19 83 LEU A N 1
ATOM 650 C CA . LEU A 1 83 ? -53.803 -12.105 66.486 1.00 85.19 83 LEU A CA 1
ATOM 651 C C . LEU A 1 83 ? -53.912 -12.122 64.956 1.00 85.19 83 LEU A C 1
ATOM 653 O O . LEU A 1 83 ? -52.898 -11.990 64.283 1.00 85.19 83 LEU A O 1
ATOM 657 N N . GLU A 1 84 ? -55.135 -12.183 64.423 1.00 88.06 84 GLU A N 1
ATOM 658 C CA . GLU A 1 84 ? -55.400 -12.145 62.977 1.00 88.06 84 GLU A CA 1
ATOM 659 C C . GLU A 1 84 ? -54.904 -10.827 62.348 1.00 88.06 84 GLU A C 1
ATOM 661 O O . GLU A 1 84 ? -54.234 -10.848 61.318 1.00 88.06 84 GLU A O 1
ATOM 666 N N . ALA A 1 85 ? -55.113 -9.681 63.009 1.00 89.69 85 ALA A N 1
ATOM 667 C CA . ALA A 1 85 ? -54.593 -8.393 62.538 1.00 89.69 85 ALA A CA 1
ATOM 668 C C . ALA A 1 85 ? -53.050 -8.330 62.519 1.00 89.69 85 ALA A C 1
ATOM 670 O O . ALA A 1 85 ? -52.456 -7.744 61.611 1.00 89.69 85 ALA A O 1
ATOM 671 N N . LEU A 1 86 ? -52.384 -8.934 63.511 1.00 90.94 86 LEU A N 1
ATOM 672 C CA . LEU A 1 86 ? -50.921 -9.022 63.550 1.00 90.94 86 LEU A CA 1
ATOM 673 C C . LEU A 1 86 ? -50.374 -9.984 62.491 1.00 90.94 86 LEU A C 1
ATOM 675 O O . LEU A 1 86 ? -49.332 -9.697 61.904 1.00 90.94 86 LEU A O 1
ATOM 679 N N . GLU A 1 87 ? -51.060 -11.097 62.231 1.00 92.44 87 GLU A N 1
ATOM 680 C CA . GLU A 1 87 ? -50.709 -12.040 61.167 1.00 92.44 87 GLU A CA 1
ATOM 681 C C . GLU A 1 87 ? -50.829 -11.389 59.783 1.00 92.44 87 GLU A C 1
ATOM 683 O O . GLU A 1 87 ? -49.907 -11.508 58.973 1.00 92.44 87 GLU A O 1
ATOM 688 N N . GLU A 1 88 ? -51.896 -10.625 59.533 1.00 92.06 88 GLU A N 1
ATOM 689 C CA . GLU A 1 88 ? -52.055 -9.849 58.298 1.00 92.06 88 GLU A CA 1
ATOM 690 C C . GLU A 1 88 ? -50.967 -8.778 58.138 1.00 92.06 88 GLU A C 1
ATOM 692 O O . GLU A 1 88 ? -50.391 -8.625 57.055 1.00 92.06 88 GLU A O 1
ATOM 697 N N . GLU A 1 89 ? -50.629 -8.041 59.203 1.00 94.56 89 GLU A N 1
ATOM 698 C CA . GLU A 1 89 ? -49.568 -7.033 59.127 1.00 94.56 89 GLU A CA 1
ATOM 699 C C . GLU A 1 89 ? -48.184 -7.670 58.931 1.00 94.56 89 GLU A C 1
ATOM 701 O O . GLU A 1 89 ? -47.361 -7.149 58.169 1.00 94.56 89 GLU A O 1
ATOM 706 N N . LEU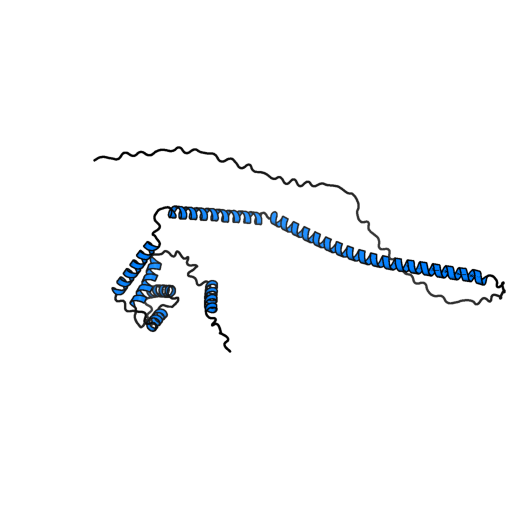 A 1 90 ? -47.926 -8.821 59.556 1.00 94.12 90 LEU A N 1
ATOM 707 C CA . LEU A 1 90 ? -46.690 -9.576 59.376 1.00 94.12 90 LEU A CA 1
ATOM 708 C C . LEU A 1 90 ? -46.580 -10.125 57.950 1.00 94.12 90 LEU A C 1
ATOM 710 O O . LEU A 1 90 ? -45.518 -9.997 57.337 1.00 94.12 90 LEU A O 1
ATOM 714 N N . ALA A 1 91 ? -47.677 -10.638 57.385 1.00 93.94 91 ALA A N 1
ATOM 715 C CA . ALA A 1 91 ? -47.744 -11.051 55.988 1.00 93.94 91 ALA A CA 1
ATOM 716 C C . ALA A 1 91 ? -47.431 -9.873 55.051 1.00 93.94 91 ALA A C 1
ATOM 718 O O . ALA A 1 91 ? -46.522 -9.970 54.223 1.00 93.94 91 ALA A O 1
ATOM 719 N N . LYS A 1 92 ? -48.069 -8.715 55.259 1.00 95.69 92 LYS A N 1
ATOM 720 C CA . LYS A 1 92 ? -47.823 -7.498 54.470 1.00 95.69 92 LYS A CA 1
ATOM 721 C C . LYS A 1 92 ? -46.372 -7.021 54.556 1.00 95.69 92 LYS A C 1
ATOM 723 O O . LYS A 1 92 ? -45.775 -6.666 53.539 1.00 95.69 92 LYS A O 1
ATOM 728 N N . ARG A 1 93 ? -45.771 -7.017 55.752 1.00 94.81 93 ARG A N 1
ATOM 729 C CA . ARG A 1 93 ? -44.355 -6.643 55.921 1.00 94.81 93 ARG A CA 1
ATOM 730 C C . ARG A 1 93 ? -43.410 -7.660 55.292 1.00 94.81 93 ARG A C 1
ATOM 732 O O . ARG A 1 93 ? -42.396 -7.257 54.727 1.00 94.81 93 ARG A O 1
ATOM 739 N N . SER A 1 94 ? -43.734 -8.950 55.359 1.00 95.25 94 SER A N 1
ATOM 740 C CA . SER A 1 94 ? -42.934 -10.000 54.721 1.00 95.25 94 SER A CA 1
ATOM 741 C C . SER A 1 94 ? -42.929 -9.860 53.196 1.00 95.25 94 SER A C 1
ATOM 743 O O . SER A 1 94 ? -41.869 -9.947 52.576 1.00 95.25 94 SER A O 1
ATOM 745 N N . GLU A 1 95 ? -44.074 -9.519 52.600 1.00 95.31 95 GLU A N 1
ATOM 746 C CA . GLU A 1 95 ? -44.202 -9.267 51.165 1.00 95.31 95 GLU A CA 1
ATOM 747 C C . GLU A 1 95 ? -43.432 -8.007 50.744 1.00 95.31 95 GLU A C 1
ATOM 749 O O . GLU A 1 95 ? -42.666 -8.036 49.779 1.00 95.31 95 GLU A O 1
ATOM 754 N N . GLN A 1 96 ? -43.548 -6.916 51.513 1.00 95.88 96 GLN A N 1
ATOM 755 C CA . GLN A 1 96 ? -42.766 -5.694 51.292 1.00 95.88 96 GLN A CA 1
ATOM 756 C C . GLN A 1 96 ? -41.259 -5.953 51.364 1.00 95.88 96 GLN A C 1
ATOM 758 O O . GLN A 1 96 ? -40.503 -5.448 50.532 1.00 95.88 96 GLN A O 1
ATOM 763 N N . LEU A 1 97 ? -40.813 -6.756 52.333 1.00 96.56 97 LEU A N 1
ATOM 764 C CA . LEU A 1 97 ? -39.407 -7.115 52.485 1.00 96.56 97 LEU A CA 1
ATOM 765 C C . LEU A 1 97 ? -38.927 -7.972 51.309 1.00 96.56 97 LEU A C 1
ATOM 767 O O . LEU A 1 97 ? -37.852 -7.724 50.768 1.00 96.56 97 LEU A O 1
ATOM 771 N N . GLN A 1 98 ? -39.739 -8.923 50.849 1.00 96.50 98 GLN A N 1
ATOM 772 C CA . GLN A 1 98 ? -39.412 -9.745 49.686 1.00 96.50 98 GLN A CA 1
ATOM 773 C C . GLN A 1 98 ? -39.353 -8.915 48.392 1.00 96.50 98 GLN A C 1
ATOM 775 O O . GLN A 1 98 ? -38.454 -9.116 47.572 1.00 96.50 98 GLN A O 1
ATOM 780 N N . ALA A 1 99 ? -40.261 -7.952 48.216 1.00 95.69 99 ALA A N 1
ATOM 781 C CA . ALA A 1 99 ? -40.237 -7.015 47.095 1.00 95.69 99 ALA A CA 1
ATOM 782 C C . ALA A 1 99 ? -38.992 -6.111 47.133 1.00 95.69 99 ALA A C 1
ATOM 784 O O . ALA A 1 99 ? -38.325 -5.933 46.111 1.00 95.69 99 ALA A O 1
ATOM 785 N N . ALA A 1 100 ? -38.629 -5.600 48.314 1.00 95.88 100 ALA A N 1
ATOM 786 C CA . ALA A 1 100 ? -37.421 -4.802 48.503 1.00 95.88 100 ALA A CA 1
ATOM 787 C C . ALA A 1 100 ? -36.147 -5.609 48.207 1.00 95.88 100 ALA A C 1
ATOM 789 O O . ALA A 1 100 ? -35.264 -5.114 47.510 1.00 95.88 100 ALA A O 1
ATOM 790 N N . LEU A 1 101 ? -36.066 -6.865 48.661 1.00 96.94 101 LEU A N 1
ATOM 791 C CA . LEU A 1 101 ? -34.934 -7.753 48.371 1.00 96.94 101 LEU A CA 1
ATOM 792 C C . LEU A 1 101 ? -34.771 -8.000 46.867 1.00 96.94 101 LEU A C 1
ATOM 794 O O . LEU A 1 101 ? -33.666 -7.848 46.349 1.00 96.94 101 LEU A O 1
ATOM 798 N N . LYS A 1 102 ? -35.867 -8.286 46.152 1.00 96.94 102 LYS A N 1
ATOM 799 C CA . LYS A 1 102 ? -35.843 -8.426 44.686 1.00 96.94 102 LYS A CA 1
ATOM 800 C C . LYS A 1 102 ? -35.372 -7.144 43.999 1.00 96.94 102 LYS A C 1
ATOM 802 O O . LYS A 1 102 ? -34.570 -7.201 43.072 1.00 96.94 102 LYS A O 1
ATOM 807 N N . SER A 1 103 ? -35.835 -5.982 44.462 1.00 97.62 103 SER A N 1
ATOM 808 C CA . SER A 1 103 ? -35.389 -4.694 43.920 1.00 97.62 103 SER A CA 1
ATOM 809 C C . SER A 1 103 ? -33.897 -4.447 44.162 1.00 97.62 103 SER A C 1
ATOM 811 O O . SER A 1 103 ? -33.227 -3.899 43.288 1.00 97.62 103 SER A O 1
ATOM 813 N N . ILE A 1 104 ? -33.368 -4.827 45.327 1.00 97.25 104 ILE A N 1
ATOM 814 C CA . ILE A 1 104 ? -31.940 -4.694 45.650 1.00 97.25 104 ILE A CA 1
ATOM 815 C C . ILE A 1 104 ? -31.101 -5.604 44.749 1.00 97.25 104 ILE A C 1
ATOM 817 O O . ILE A 1 104 ? -30.056 -5.183 44.254 1.00 97.25 104 ILE A O 1
ATOM 821 N N . GLU A 1 105 ? -31.561 -6.828 44.501 1.00 97.12 105 GLU A N 1
ATOM 822 C CA . GLU A 1 105 ? -30.890 -7.770 43.603 1.00 97.12 105 GLU A CA 1
ATOM 823 C C . GLU A 1 105 ? -30.818 -7.225 42.169 1.00 97.12 105 GLU A C 1
ATOM 825 O O . GLU A 1 105 ? -29.732 -7.133 41.600 1.00 97.12 105 GLU A O 1
ATOM 830 N N . GLN A 1 106 ? -31.931 -6.705 41.641 1.00 96.94 106 GLN A N 1
ATOM 831 C CA . GLN A 1 106 ? -31.959 -6.051 40.326 1.00 96.94 106 GLN A CA 1
ATOM 832 C C . GLN A 1 106 ? -31.006 -4.851 40.240 1.00 96.94 106 GLN A C 1
ATOM 834 O O . GLN A 1 106 ? -30.315 -4.662 39.236 1.00 96.94 106 GLN A O 1
ATOM 839 N N . GLN A 1 107 ? -30.943 -4.029 41.291 1.00 97.31 107 GLN A N 1
ATOM 840 C CA . GLN A 1 107 ? -30.013 -2.900 41.340 1.00 97.31 107 GLN A CA 1
ATOM 841 C C . GLN A 1 107 ? -28.555 -3.362 41.369 1.00 97.31 107 GLN A C 1
ATOM 843 O O . GLN A 1 107 ? -27.711 -2.747 40.720 1.00 97.31 107 GLN A O 1
ATOM 848 N N . LYS A 1 108 ? -28.249 -4.448 42.082 1.00 97.88 108 LYS A N 1
ATOM 849 C CA . LYS A 1 108 ? -26.905 -5.029 42.130 1.00 97.88 108 LYS A CA 1
ATOM 850 C C . LYS A 1 108 ? -26.462 -5.520 40.752 1.00 97.88 108 LYS A C 1
ATOM 852 O O . LYS A 1 108 ? -25.346 -5.207 40.335 1.00 97.88 108 LYS A O 1
ATOM 857 N N . ASP A 1 109 ? -27.338 -6.212 40.032 1.00 97.50 109 ASP A N 1
ATOM 858 C CA . ASP A 1 109 ? -27.057 -6.681 38.672 1.00 97.50 109 ASP A CA 1
ATOM 859 C C . ASP A 1 109 ? -26.840 -5.508 37.711 1.00 97.50 109 ASP A C 1
ATOM 861 O O . ASP A 1 109 ? -25.900 -5.503 36.911 1.00 97.50 109 ASP A O 1
ATOM 865 N N . TYR A 1 110 ? -27.658 -4.461 37.839 1.00 97.94 110 TYR A N 1
ATOM 866 C CA . TYR A 1 110 ? -27.507 -3.246 37.047 1.00 97.94 110 TYR A CA 1
ATOM 867 C C . TYR A 1 110 ? -26.184 -2.520 37.330 1.00 97.94 110 TYR A C 1
ATOM 869 O O . TYR A 1 110 ? -25.491 -2.107 36.396 1.00 97.94 110 TYR A O 1
ATOM 877 N N . ILE A 1 111 ? -25.789 -2.407 38.602 1.00 98.25 111 ILE A N 1
ATOM 878 C CA . ILE A 1 111 ? -24.492 -1.843 38.997 1.00 98.25 111 ILE A CA 1
ATOM 879 C C . ILE A 1 111 ? -23.357 -2.660 38.383 1.00 98.25 111 ILE A C 1
ATOM 881 O O . ILE A 1 111 ? -22.445 -2.078 37.800 1.00 98.25 111 ILE A O 1
ATOM 885 N N . PHE A 1 112 ? -23.426 -3.990 38.441 1.00 98.06 112 PHE A N 1
ATOM 886 C CA . PHE A 1 112 ? -22.407 -4.854 37.850 1.00 98.06 112 PHE A CA 1
ATOM 887 C C . PHE A 1 112 ? -22.293 -4.661 36.330 1.00 98.06 112 PHE A C 1
ATOM 889 O O . PHE A 1 112 ? -21.190 -4.516 35.797 1.00 98.06 112 PHE A O 1
ATOM 896 N N . ALA A 1 113 ? -23.425 -4.576 35.626 1.00 97.81 113 ALA A N 1
ATOM 897 C CA . ALA A 1 113 ? -23.447 -4.292 34.194 1.00 97.81 113 ALA A CA 1
ATOM 898 C C . ALA A 1 113 ? -22.823 -2.924 33.866 1.00 97.81 113 ALA A C 1
ATOM 900 O O . ALA A 1 113 ? -22.031 -2.811 32.926 1.00 97.81 113 ALA A O 1
ATOM 901 N N . LEU A 1 114 ? -23.132 -1.887 34.651 1.00 97.75 114 LEU A N 1
ATOM 902 C CA . LEU A 1 114 ? -22.531 -0.563 34.491 1.00 97.75 114 LEU A CA 1
ATOM 903 C C . LEU A 1 114 ? -21.030 -0.564 34.785 1.00 97.75 114 LEU A C 1
ATOM 905 O O . LEU A 1 114 ? -20.274 0.023 34.014 1.00 97.75 114 LEU A O 1
ATOM 909 N N . SER A 1 115 ? -20.581 -1.247 35.840 1.00 97.75 115 SER A N 1
ATOM 910 C CA . SER A 1 115 ? -19.157 -1.389 36.156 1.00 97.75 115 SER A CA 1
ATOM 911 C C . SER A 1 115 ? -18.396 -2.064 35.017 1.00 97.75 115 SER A C 1
ATOM 913 O O . SER A 1 115 ? -17.354 -1.561 34.606 1.00 97.75 115 SER A O 1
ATOM 915 N N . ASN A 1 116 ? -18.946 -3.129 34.428 1.00 97.50 116 ASN A N 1
ATOM 916 C CA . ASN A 1 116 ? -18.330 -3.789 33.276 1.00 97.50 116 ASN A CA 1
ATOM 917 C C . ASN A 1 116 ? -18.235 -2.863 32.058 1.00 97.50 116 ASN A C 1
ATOM 919 O O . ASN A 1 116 ? -17.199 -2.820 31.389 1.00 97.50 116 ASN A O 1
ATOM 923 N N . ARG A 1 117 ? -19.293 -2.091 31.779 1.00 97.62 117 ARG A N 1
ATOM 924 C CA . ARG A 1 117 ? -19.289 -1.095 30.696 1.00 97.62 117 ARG A CA 1
ATOM 925 C C . ARG A 1 117 ? -18.251 -0.003 30.941 1.00 97.62 117 ARG A C 1
ATOM 927 O O . ARG A 1 117 ? -17.521 0.343 30.016 1.00 97.62 117 ARG A O 1
ATOM 934 N N . LEU A 1 118 ? -18.145 0.490 32.174 1.00 98.06 118 LEU A N 1
ATOM 935 C CA . LEU A 1 118 ? -17.148 1.484 32.570 1.00 98.06 118 LEU A CA 1
ATOM 936 C C . LEU A 1 118 ? -15.725 0.941 32.382 1.00 98.06 118 LEU A C 1
ATOM 938 O O . LEU A 1 118 ? -14.911 1.576 31.721 1.00 98.06 118 LEU A O 1
ATOM 942 N N . SER A 1 119 ? -15.444 -0.277 32.852 1.00 97.38 119 SER A N 1
ATOM 943 C CA . SER A 1 119 ? -14.140 -0.922 32.658 1.00 97.38 119 SER A CA 1
ATOM 944 C C . SER A 1 119 ? -13.817 -1.227 31.188 1.00 97.38 119 SER A C 1
ATOM 946 O O . SER A 1 119 ? -12.644 -1.311 30.822 1.00 97.38 119 SER A O 1
ATOM 948 N N . SER A 1 120 ? -14.818 -1.418 30.321 1.00 97.25 120 SER A N 1
ATOM 949 C CA . SER A 1 120 ? -14.596 -1.491 28.868 1.00 97.25 120 SER A CA 1
ATOM 950 C C . SER A 1 120 ? -14.193 -0.133 28.305 1.00 97.25 120 SER A C 1
ATOM 952 O O . SER A 1 120 ? -13.141 -0.025 27.678 1.00 97.25 120 SER A O 1
ATOM 954 N N . ALA A 1 121 ? -14.967 0.909 28.612 1.00 96.06 121 ALA A N 1
ATOM 955 C CA . ALA A 1 121 ? -14.696 2.266 28.153 1.00 96.06 121 ALA A CA 1
ATOM 956 C C . ALA A 1 121 ? -13.314 2.765 28.616 1.00 96.06 121 ALA A C 1
ATOM 958 O O . ALA A 1 121 ? -12.572 3.355 27.838 1.00 96.06 121 ALA A O 1
ATOM 959 N N . GLU A 1 122 ? -12.905 2.465 29.851 1.00 97.75 122 GLU A N 1
ATOM 960 C CA . GLU A 1 122 ? -11.567 2.801 30.354 1.00 97.75 122 GLU A CA 1
ATOM 961 C C . GLU A 1 122 ? -10.439 2.101 29.583 1.00 97.75 122 GLU A C 1
ATOM 963 O O . GLU A 1 122 ? -9.383 2.696 29.350 1.00 97.75 122 GLU A O 1
ATOM 968 N N . ARG A 1 123 ? -10.635 0.839 29.178 1.00 97.38 123 ARG A N 1
ATOM 969 C CA . ARG A 1 123 ? -9.662 0.115 28.344 1.00 97.38 123 ARG A CA 1
ATOM 970 C C . ARG A 1 123 ? -9.570 0.719 26.947 1.00 97.38 123 ARG A C 1
ATOM 972 O O . ARG A 1 123 ? -8.464 0.869 26.431 1.00 97.38 123 ARG A O 1
ATOM 979 N N . GLU A 1 124 ? -10.702 1.095 26.364 1.00 97.06 124 GLU A N 1
ATOM 980 C CA . GLU A 1 124 ? -10.755 1.774 25.068 1.00 97.06 124 GLU A CA 1
ATOM 981 C C . GLU A 1 124 ? -10.052 3.135 25.126 1.00 97.06 124 GLU A C 1
ATOM 983 O O . GLU A 1 124 ? -9.172 3.393 24.308 1.00 97.06 124 GLU A O 1
ATOM 988 N N . CYS A 1 125 ? -10.325 3.961 26.142 1.00 95.88 125 CYS A N 1
ATOM 989 C CA . CYS A 1 125 ? -9.631 5.236 26.348 1.00 95.88 125 CYS A CA 1
ATOM 990 C C . CYS A 1 125 ? -8.109 5.062 26.436 1.00 95.88 125 CYS A C 1
ATOM 992 O O . CYS A 1 125 ? -7.374 5.751 25.731 1.00 95.88 125 CYS A O 1
ATOM 994 N N . LYS A 1 126 ? -7.621 4.091 27.220 1.00 96.81 126 LYS A N 1
ATOM 995 C CA . LYS A 1 126 ? -6.179 3.787 27.304 1.00 96.81 126 LYS A CA 1
ATOM 996 C C . LYS A 1 126 ? -5.595 3.348 25.958 1.00 96.81 126 LYS A C 1
ATOM 998 O O . LYS A 1 126 ? -4.467 3.709 25.622 1.00 96.81 126 LYS A O 1
ATOM 1003 N N . SER A 1 127 ? -6.352 2.581 25.172 1.00 96.50 127 SER A N 1
ATOM 1004 C CA . SER A 1 127 ? -5.950 2.176 23.820 1.00 96.50 127 SER A CA 1
ATOM 1005 C C . SER A 1 127 ? -5.851 3.375 22.869 1.00 96.50 127 SER A C 1
ATOM 1007 O O . SER A 1 127 ? -4.876 3.498 22.117 1.00 96.50 127 SER A O 1
ATOM 1009 N N . PHE A 1 128 ? -6.810 4.302 22.945 1.00 95.44 128 PHE A N 1
ATOM 1010 C CA . PHE A 1 128 ? -6.779 5.544 22.179 1.00 95.44 128 PHE A CA 1
ATOM 1011 C C . PHE A 1 128 ? -5.599 6.428 22.580 1.00 95.44 128 PHE A C 1
ATOM 1013 O O . PHE A 1 128 ? -4.867 6.878 21.703 1.00 95.44 128 PHE A O 1
ATOM 1020 N N . GLU A 1 129 ? -5.347 6.618 23.875 1.00 95.94 129 GLU A N 1
ATOM 1021 C CA . GLU A 1 129 ? -4.192 7.379 24.367 1.00 95.94 129 GLU A CA 1
ATOM 1022 C C . GLU A 1 129 ? -2.867 6.800 23.862 1.00 95.94 129 GLU A C 1
ATOM 1024 O O . GLU A 1 129 ? -2.012 7.538 23.368 1.00 95.94 129 GLU A O 1
ATOM 1029 N N . HIS A 1 130 ? -2.708 5.474 23.913 1.00 95.00 130 HIS A N 1
ATOM 1030 C CA . HIS A 1 130 ? -1.526 4.804 23.377 1.00 95.00 130 HIS A CA 1
ATOM 1031 C C . HIS A 1 130 ? -1.374 5.031 21.863 1.00 95.00 130 HIS A C 1
ATOM 1033 O O . HIS A 1 130 ? -0.274 5.294 21.373 1.00 95.00 130 HIS A O 1
ATOM 1039 N N . SER A 1 131 ? -2.475 4.957 21.114 1.00 93.88 131 SER A N 1
ATOM 1040 C CA . SER A 1 131 ? -2.478 5.174 19.662 1.00 93.88 131 SER A CA 1
ATOM 1041 C C . SER A 1 131 ? -2.124 6.615 19.296 1.00 93.88 131 SER A C 1
ATOM 1043 O O . SER A 1 131 ? -1.306 6.839 18.405 1.00 93.88 131 SER A O 1
ATOM 1045 N N . VAL A 1 132 ? -2.678 7.590 20.023 1.00 94.56 132 VAL A N 1
ATOM 1046 C CA . VAL A 1 132 ? -2.345 9.011 19.870 1.00 94.56 132 VAL A CA 1
ATOM 1047 C C . VAL A 1 132 ? -0.871 9.240 20.176 1.00 94.56 132 VAL A C 1
ATOM 1049 O O . VAL A 1 132 ? -0.188 9.869 19.374 1.00 94.56 132 VAL A O 1
ATOM 1052 N N . LYS A 1 133 ? -0.353 8.673 21.272 1.00 93.56 133 LYS A N 1
ATOM 1053 C CA . LYS A 1 133 ? 1.061 8.798 21.634 1.00 93.56 133 LYS A CA 1
ATOM 1054 C C . LYS A 1 133 ? 1.978 8.252 20.537 1.00 93.56 133 LYS A C 1
ATOM 1056 O O . LYS A 1 133 ? 2.894 8.942 20.103 1.00 93.56 133 LYS A O 1
ATOM 1061 N N . LYS A 1 134 ? 1.679 7.066 20.003 1.00 91.94 134 LYS A N 1
ATOM 1062 C CA . LYS A 1 134 ? 2.443 6.483 18.891 1.00 91.94 134 LYS A CA 1
ATOM 1063 C C . LYS A 1 134 ? 2.391 7.353 17.630 1.00 91.94 134 LYS A C 1
ATOM 1065 O O . LYS A 1 134 ? 3.406 7.515 16.960 1.00 91.94 134 LYS A O 1
ATOM 1070 N N . ALA A 1 135 ? 1.229 7.920 17.304 1.00 87.88 135 ALA A N 1
ATOM 1071 C CA . ALA A 1 135 ? 1.094 8.835 16.172 1.00 87.88 135 ALA A CA 1
ATOM 1072 C C . ALA A 1 135 ? 1.911 10.120 16.379 1.00 87.88 135 ALA A C 1
ATOM 1074 O O . ALA A 1 135 ? 2.580 10.571 15.451 1.00 87.88 135 ALA A O 1
ATOM 1075 N N . THR A 1 136 ? 1.916 10.676 17.595 1.00 91.06 136 THR A N 1
ATOM 1076 C CA . THR A 1 136 ? 2.754 11.836 17.921 1.00 91.06 136 THR A CA 1
ATOM 1077 C C . THR A 1 136 ? 4.239 11.497 17.888 1.00 91.06 136 THR A C 1
ATOM 1079 O O . THR A 1 136 ? 5.020 12.301 17.395 1.00 91.06 136 THR A O 1
ATOM 1082 N N . ASP A 1 137 ? 4.637 10.307 18.341 1.00 89.06 137 ASP A N 1
ATOM 1083 C CA . ASP A 1 137 ? 6.032 9.863 18.301 1.00 89.06 137 ASP A CA 1
ATOM 1084 C C . ASP A 1 137 ? 6.513 9.728 16.849 1.00 89.06 137 ASP A C 1
ATOM 1086 O O . ASP A 1 137 ? 7.578 10.231 16.513 1.00 89.06 137 ASP A O 1
ATOM 1090 N N . LEU A 1 138 ? 5.693 9.157 15.958 1.00 83.62 138 LEU A N 1
ATOM 1091 C CA . LEU A 1 138 ? 5.980 9.094 14.518 1.00 83.62 138 LEU A CA 1
ATOM 1092 C C . LEU A 1 138 ? 6.015 10.478 13.855 1.00 83.62 138 LEU A C 1
ATOM 1094 O O . LEU A 1 138 ? 6.815 10.713 12.955 1.00 83.62 138 LEU A O 1
ATOM 1098 N N . GLN A 1 139 ? 5.153 11.403 14.281 1.00 83.25 139 GLN A N 1
ATOM 1099 C CA . GLN A 1 139 ? 5.166 12.782 13.791 1.00 83.25 139 GLN A CA 1
ATOM 1100 C C . GLN A 1 139 ? 6.425 13.538 14.241 1.00 83.25 139 GLN A C 1
ATOM 1102 O O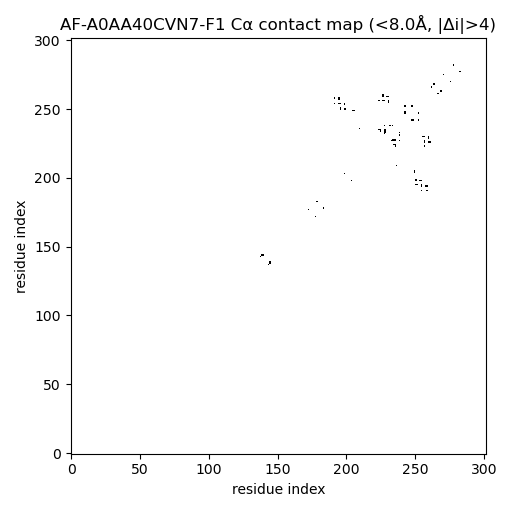 . GLN A 1 139 ? 6.944 14.367 13.491 1.00 83.25 139 GLN A O 1
ATOM 1107 N N . ASN A 1 140 ? 6.890 13.265 15.459 1.00 86.62 140 ASN A N 1
ATOM 1108 C CA . ASN A 1 140 ? 8.079 13.867 16.052 1.00 86.62 140 ASN A CA 1
ATOM 1109 C C . ASN A 1 140 ? 9.371 13.138 15.666 1.00 86.62 140 ASN A C 1
ATOM 1111 O O . ASN A 1 140 ? 10.452 13.645 15.961 1.00 86.62 140 ASN A O 1
ATOM 1115 N N . ASP A 1 141 ? 9.283 11.979 15.011 1.00 90.62 141 ASP A N 1
ATOM 1116 C CA . ASP A 1 141 ? 10.433 11.285 14.448 1.00 90.62 141 ASP A CA 1
ATOM 1117 C C . ASP A 1 141 ? 11.011 12.115 13.294 1.00 90.62 141 ASP A C 1
ATOM 1119 O O . ASP A 1 141 ? 10.569 12.078 12.140 1.00 90.62 141 ASP A O 1
ATOM 1123 N N . ILE A 1 142 ? 12.025 12.903 13.646 1.00 87.00 142 ILE A N 1
ATOM 1124 C CA . ILE A 1 142 ? 12.736 13.808 12.745 1.00 87.00 142 ILE A CA 1
ATOM 1125 C C . ILE A 1 142 ? 13.356 13.027 11.580 1.00 87.00 142 ILE A C 1
ATOM 1127 O O . ILE A 1 142 ? 13.403 13.555 10.468 1.00 87.00 142 ILE A O 1
ATOM 1131 N N . THR A 1 143 ? 13.792 11.783 11.800 1.00 87.81 143 THR A N 1
ATOM 1132 C CA . THR A 1 143 ? 14.418 10.945 10.770 1.00 87.81 143 THR A CA 1
ATOM 1133 C C . THR A 1 143 ? 13.378 10.421 9.781 1.00 87.81 143 THR A C 1
ATOM 1135 O O . THR A 1 143 ? 13.581 10.510 8.571 1.00 87.81 143 THR A O 1
ATOM 1138 N N . ALA A 1 144 ? 12.222 9.947 10.253 1.00 86.38 144 ALA A N 1
ATOM 1139 C CA . ALA A 1 144 ? 11.126 9.570 9.356 1.00 86.38 144 ALA A CA 1
ATOM 1140 C C . ALA A 1 144 ? 10.626 10.778 8.542 1.00 86.38 144 ALA A C 1
ATOM 1142 O O . ALA A 1 144 ? 10.406 10.682 7.330 1.00 86.38 144 ALA A O 1
ATOM 1143 N N . GLN A 1 145 ? 10.502 11.944 9.182 1.00 89.50 145 GLN A N 1
ATOM 1144 C CA . GLN A 1 145 ? 10.062 13.165 8.514 1.00 89.50 145 GLN A CA 1
ATOM 1145 C C . GLN A 1 145 ? 11.092 13.684 7.496 1.00 89.50 145 GLN A C 1
ATOM 1147 O O . GLN A 1 145 ? 10.708 14.168 6.427 1.00 89.50 145 GLN A O 1
ATOM 1152 N N . SER A 1 146 ? 12.391 13.607 7.800 1.00 87.81 146 SER A N 1
ATOM 1153 C CA . SER A 1 146 ? 13.455 14.025 6.882 1.00 87.81 146 SER A CA 1
ATOM 1154 C C . SER A 1 146 ? 13.547 13.098 5.669 1.00 87.81 146 SER A C 1
ATOM 1156 O O . SER A 1 146 ? 13.623 13.602 4.547 1.00 87.81 146 SER A O 1
ATOM 1158 N N . ASN A 1 147 ? 13.419 11.783 5.867 1.00 92.25 147 ASN A N 1
ATOM 1159 C CA . ASN A 1 14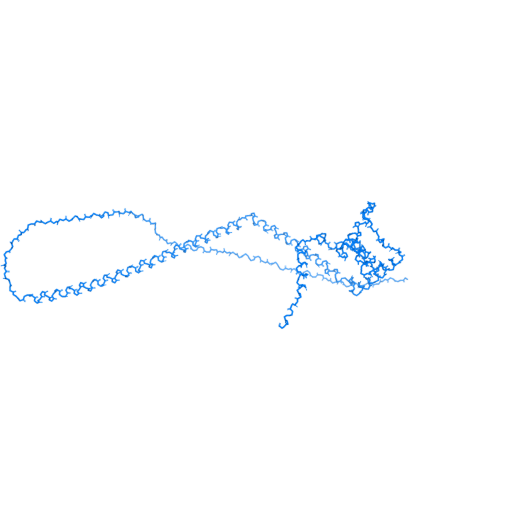7 ? 13.359 10.797 4.788 1.00 92.25 147 ASN A CA 1
ATOM 1160 C C . ASN A 1 147 ? 12.169 11.060 3.857 1.00 92.25 147 ASN A C 1
ATOM 1162 O O . ASN A 1 147 ? 12.347 11.172 2.649 1.00 92.25 147 ASN A O 1
ATOM 1166 N N . LEU A 1 148 ? 10.966 11.274 4.404 1.00 91.00 148 LEU A N 1
ATOM 1167 C CA . LEU A 1 148 ? 9.785 11.613 3.599 1.00 91.00 148 LEU A CA 1
ATOM 1168 C C . LEU A 1 148 ? 9.971 12.908 2.797 1.00 91.00 148 LEU A C 1
ATOM 1170 O O . LEU A 1 148 ? 9.552 12.994 1.643 1.00 91.00 148 LEU A O 1
ATOM 1174 N N . ARG A 1 149 ? 10.608 13.929 3.383 1.00 92.69 149 ARG A N 1
ATOM 1175 C CA . ARG A 1 149 ? 10.922 15.175 2.665 1.00 92.69 149 ARG A CA 1
ATOM 1176 C C . ARG A 1 149 ? 11.934 14.952 1.546 1.00 92.69 149 ARG A C 1
ATOM 1178 O O . ARG A 1 149 ? 11.795 15.575 0.494 1.00 92.69 149 ARG A O 1
ATOM 1185 N N . TYR A 1 150 ? 12.935 14.106 1.773 1.00 94.25 150 TYR A N 1
ATOM 1186 C CA . TYR A 1 150 ? 13.915 13.741 0.759 1.00 94.25 150 TYR A CA 1
ATOM 1187 C C . TYR A 1 150 ? 13.248 13.006 -0.407 1.00 94.25 150 TYR A C 1
ATOM 1189 O O . TYR A 1 150 ? 13.373 13.454 -1.542 1.00 94.25 150 TYR A O 1
ATOM 1197 N N . GLU A 1 151 ? 12.445 11.978 -0.129 1.00 95.00 151 GLU A N 1
ATOM 1198 C CA . GLU A 1 151 ? 11.692 11.241 -1.151 1.00 95.00 151 GLU A CA 1
ATOM 1199 C C . GLU A 1 151 ? 10.769 12.166 -1.952 1.00 95.00 151 GLU A C 1
ATOM 1201 O O . GLU A 1 151 ? 10.801 12.182 -3.181 1.00 95.00 151 GLU A O 1
ATOM 1206 N N . LEU A 1 152 ? 10.012 13.041 -1.280 1.00 94.94 152 LEU A N 1
ATOM 1207 C CA . LEU A 1 152 ? 9.173 14.033 -1.960 1.00 94.94 152 LEU A CA 1
ATOM 1208 C C . LEU A 1 152 ? 9.974 14.971 -2.869 1.00 94.94 152 LEU A C 1
ATOM 1210 O O . LEU A 1 152 ? 9.460 15.402 -3.904 1.00 94.94 152 LEU A O 1
ATOM 1214 N N . LYS A 1 153 ? 11.210 15.313 -2.493 1.00 96.25 153 LYS A N 1
ATOM 1215 C CA . LYS A 1 153 ? 12.102 16.106 -3.339 1.00 96.25 153 LYS A CA 1
ATOM 1216 C C . LYS A 1 153 ? 12.543 15.301 -4.562 1.00 96.25 153 LYS A C 1
ATOM 1218 O O . LYS A 1 153 ? 12.403 15.803 -5.671 1.00 96.25 153 LYS A O 1
ATOM 1223 N N . VAL A 1 154 ? 12.989 14.058 -4.378 1.00 96.12 154 VAL A N 1
ATOM 1224 C CA . VAL A 1 154 ? 13.413 13.173 -5.477 1.00 96.12 154 VAL A CA 1
ATOM 1225 C C . VAL A 1 154 ? 12.276 12.954 -6.474 1.00 96.12 154 VAL A C 1
ATOM 1227 O O . VAL A 1 154 ? 12.469 13.152 -7.673 1.00 96.12 154 VAL A O 1
ATOM 1230 N N . LEU A 1 155 ? 11.072 12.626 -5.996 1.00 95.31 155 LEU A N 1
ATOM 1231 C CA . LEU A 1 155 ? 9.904 12.440 -6.859 1.00 95.31 155 LEU A CA 1
ATOM 1232 C C . LEU A 1 155 ? 9.543 13.723 -7.616 1.00 95.31 155 LEU A C 1
ATOM 1234 O O . LEU A 1 155 ? 9.188 13.671 -8.793 1.00 95.31 155 LEU A O 1
ATOM 1238 N N . ARG A 1 156 ? 9.645 14.889 -6.969 1.00 95.88 156 ARG A N 1
ATOM 1239 C CA . ARG A 1 156 ? 9.397 16.178 -7.627 1.00 95.88 156 ARG A CA 1
ATOM 1240 C C . ARG A 1 156 ? 10.420 16.450 -8.726 1.00 95.88 156 ARG A C 1
ATOM 1242 O O . ARG A 1 156 ? 10.029 16.859 -9.817 1.00 95.88 156 ARG A O 1
ATOM 1249 N N . ASP A 1 157 ? 11.696 16.209 -8.456 1.00 94.56 157 ASP A N 1
ATOM 1250 C CA . ASP A 1 157 ? 12.772 16.413 -9.426 1.00 94.56 157 ASP A CA 1
ATOM 1251 C C . ASP A 1 157 ? 12.601 15.468 -10.631 1.00 94.56 157 ASP A C 1
ATOM 1253 O O . ASP A 1 157 ? 12.721 15.892 -11.784 1.00 94.56 157 ASP A O 1
ATOM 1257 N N . GLN A 1 158 ? 12.211 14.211 -10.389 1.00 93.62 158 GLN A N 1
ATOM 1258 C CA . GLN A 1 158 ? 11.855 13.255 -11.443 1.00 93.62 158 GLN A CA 1
ATOM 1259 C C . GLN A 1 158 ? 10.642 13.710 -12.259 1.00 93.62 158 GLN A C 1
ATOM 1261 O O . GLN A 1 158 ? 10.672 13.640 -13.488 1.00 93.62 158 GLN A O 1
ATOM 1266 N N . HIS A 1 159 ? 9.591 14.210 -11.606 1.00 92.31 159 HIS A N 1
ATOM 1267 C CA . HIS A 1 159 ? 8.413 14.732 -12.296 1.00 92.31 159 HIS A CA 1
ATOM 1268 C C . HIS A 1 159 ? 8.777 15.908 -13.207 1.00 92.31 159 HIS A C 1
ATOM 1270 O O . HIS A 1 159 ? 8.396 15.916 -14.374 1.00 92.31 159 HIS A O 1
ATOM 1276 N N . ILE A 1 160 ? 9.564 16.868 -12.711 1.00 94.94 160 ILE A N 1
ATOM 1277 C CA . ILE A 1 160 ? 10.042 18.009 -13.505 1.00 94.94 160 ILE A CA 1
ATOM 1278 C C . ILE A 1 160 ? 10.858 17.524 -14.708 1.00 94.94 160 ILE A C 1
ATOM 1280 O O . ILE A 1 160 ? 10.662 18.016 -15.820 1.00 94.94 160 ILE A O 1
ATOM 1284 N N . LYS A 1 161 ? 11.738 16.533 -14.515 1.00 91.88 161 LYS A N 1
ATOM 1285 C CA . LYS A 1 161 ? 12.527 15.940 -15.601 1.00 91.88 161 LYS A CA 1
ATOM 1286 C C . LYS A 1 161 ? 11.634 15.303 -16.667 1.00 91.88 161 LYS A C 1
ATOM 1288 O O . LYS A 1 161 ? 11.811 15.591 -17.849 1.00 91.88 161 LYS A O 1
ATOM 1293 N N . MET A 1 162 ? 10.660 14.486 -16.263 1.00 90.75 162 MET A N 1
ATOM 1294 C CA . MET A 1 162 ? 9.709 13.864 -17.190 1.00 90.75 162 MET A CA 1
ATOM 1295 C C . MET A 1 162 ? 8.864 14.901 -17.926 1.00 90.75 162 MET A C 1
ATOM 1297 O O . MET A 1 162 ? 8.617 14.766 -19.120 1.00 90.75 162 MET A O 1
ATOM 1301 N N . GLU A 1 163 ? 8.417 15.946 -17.236 1.00 90.75 163 GLU A N 1
ATOM 1302 C CA . GLU A 1 163 ? 7.627 17.012 -17.842 1.00 90.75 163 GLU A CA 1
ATOM 1303 C C . GLU A 1 163 ? 8.453 17.813 -18.859 1.00 90.75 163 GLU A C 1
ATOM 1305 O O . GLU A 1 163 ? 7.957 18.142 -19.935 1.00 90.75 163 GLU A O 1
ATOM 1310 N N . GLY A 1 164 ? 9.733 18.063 -18.562 1.00 87.25 164 GLY A N 1
ATOM 1311 C CA . GLY A 1 164 ? 10.686 18.646 -19.505 1.00 87.25 164 GLY A CA 1
ATOM 1312 C C . GLY A 1 164 ? 10.883 17.770 -20.742 1.00 87.25 164 GLY A C 1
ATOM 1313 O O . GLY A 1 164 ? 10.765 18.264 -21.859 1.00 87.25 164 GLY A O 1
ATOM 1314 N N . GLN A 1 165 ? 11.088 16.463 -20.559 1.00 85.69 165 GLN A N 1
ATOM 1315 C CA . GLN A 1 165 ? 11.185 15.505 -21.667 1.00 85.69 165 GLN A CA 1
ATOM 1316 C C . GLN A 1 165 ? 9.907 15.478 -22.510 1.00 85.69 165 GLN A C 1
ATOM 1318 O O . GLN A 1 165 ? 9.982 15.534 -23.731 1.00 85.69 165 GLN A O 1
ATOM 1323 N N . ARG A 1 166 ? 8.726 15.467 -21.881 1.00 84.06 166 ARG A N 1
ATOM 1324 C CA . ARG A 1 166 ? 7.440 15.521 -22.592 1.00 84.06 166 ARG A CA 1
ATOM 1325 C C . ARG A 1 166 ? 7.271 16.808 -23.386 1.00 84.06 166 ARG A C 1
ATOM 1327 O O . ARG A 1 166 ? 6.765 16.750 -24.497 1.00 84.06 166 ARG A O 1
ATOM 1334 N N . ARG A 1 167 ? 7.702 17.953 -22.849 1.00 81.00 167 ARG A N 1
ATOM 1335 C CA . ARG A 1 167 ? 7.688 19.224 -23.585 1.00 81.00 167 ARG A CA 1
ATOM 1336 C C . ARG A 1 167 ? 8.643 19.208 -24.775 1.00 81.00 167 ARG A C 1
ATOM 1338 O O . ARG A 1 167 ? 8.261 19.680 -25.832 1.00 81.00 167 ARG A O 1
ATOM 1345 N N . VAL A 1 168 ? 9.836 18.631 -24.634 1.00 78.06 168 VAL A N 1
ATOM 1346 C CA . VAL A 1 168 ? 10.778 18.450 -25.756 1.00 78.06 168 VAL A CA 1
ATOM 1347 C C . VAL A 1 168 ? 10.187 17.529 -26.829 1.00 78.06 168 VAL A C 1
ATOM 1349 O O . VAL A 1 168 ? 10.262 17.840 -28.015 1.00 78.06 168 VAL A O 1
ATOM 1352 N N . VAL A 1 169 ? 9.535 16.436 -26.426 1.00 73.06 169 VAL A N 1
ATOM 1353 C CA . VAL A 1 169 ? 8.823 15.533 -27.346 1.00 73.06 169 VAL A CA 1
ATOM 1354 C C . VAL A 1 169 ? 7.640 16.234 -28.021 1.00 73.06 169 VAL A C 1
ATOM 1356 O O . VAL A 1 169 ? 7.426 16.048 -29.207 1.00 73.06 169 VAL A O 1
ATOM 1359 N N . ALA A 1 170 ? 6.883 17.064 -27.303 1.00 72.25 170 ALA A N 1
ATOM 1360 C CA . ALA A 1 170 ? 5.772 17.817 -27.886 1.00 72.25 170 ALA A CA 1
ATOM 1361 C C . ALA A 1 170 ? 6.260 18.880 -28.885 1.00 72.25 170 ALA A C 1
ATOM 1363 O O . ALA A 1 170 ? 5.723 18.985 -29.977 1.00 72.25 170 ALA A O 1
ATOM 1364 N N . LEU A 1 171 ? 7.330 19.610 -28.558 1.00 68.00 171 LEU A N 1
ATOM 1365 C CA . LEU A 1 171 ? 7.918 20.603 -29.464 1.00 68.00 171 LEU A CA 1
ATOM 1366 C C . LEU A 1 171 ? 8.527 19.966 -30.723 1.00 68.00 171 LEU A C 1
ATOM 1368 O O . LEU A 1 171 ? 8.504 20.582 -31.777 1.00 68.00 171 LEU A O 1
ATOM 1372 N N . SER A 1 172 ? 9.019 18.728 -30.633 1.00 59.94 172 SER A N 1
ATOM 1373 C CA . SER A 1 172 ? 9.473 17.954 -31.801 1.00 59.94 172 SER A CA 1
ATOM 1374 C C . SER A 1 172 ? 8.338 17.265 -32.570 1.00 59.94 172 SER A C 1
ATOM 1376 O O . SER A 1 172 ? 8.582 16.728 -33.644 1.00 59.94 172 SER A O 1
ATOM 1378 N N . GLN A 1 173 ? 7.106 17.274 -32.049 1.00 56.91 173 GLN A N 1
ATOM 1379 C CA . GLN A 1 173 ? 5.910 16.838 -32.782 1.00 56.91 173 GLN A CA 1
ATOM 1380 C C . GLN A 1 173 ? 5.284 17.965 -33.614 1.00 56.91 173 GLN A C 1
ATOM 1382 O O . GLN A 1 173 ? 4.587 17.656 -34.578 1.00 56.91 173 GLN A O 1
ATOM 1387 N N . ASP A 1 174 ? 5.531 19.229 -33.252 1.00 52.47 174 ASP A N 1
ATOM 1388 C CA . ASP A 1 174 ? 5.021 20.409 -33.965 1.00 52.47 174 ASP A CA 1
ATOM 1389 C C . ASP A 1 174 ? 5.940 20.866 -35.120 1.00 52.47 174 ASP A C 1
ATOM 1391 O O . ASP A 1 174 ? 5.486 21.599 -35.998 1.00 52.47 174 ASP A O 1
ATOM 1395 N N . ASP A 1 175 ? 7.200 20.413 -35.160 1.00 47.84 175 ASP A N 1
ATOM 1396 C CA . ASP A 1 175 ? 8.030 20.494 -36.367 1.00 47.84 175 ASP A CA 1
ATOM 1397 C C . ASP A 1 175 ? 7.597 19.382 -37.337 1.00 47.84 175 ASP A C 1
ATOM 1399 O O . ASP A 1 175 ? 7.486 18.214 -36.970 1.00 47.84 175 ASP A O 1
ATOM 1403 N N . GLU A 1 176 ? 7.344 19.766 -38.585 1.00 54.41 176 GLU A N 1
ATOM 1404 C CA . GLU A 1 176 ? 6.768 19.024 -39.718 1.00 54.41 176 GLU A CA 1
ATOM 1405 C C . GLU A 1 176 ? 7.626 17.824 -40.209 1.00 54.41 176 GLU A C 1
ATOM 1407 O O . GLU A 1 176 ? 7.813 17.610 -41.402 1.00 54.41 176 GLU A O 1
ATOM 1412 N N . VAL A 1 177 ? 8.193 17.035 -39.292 1.00 56.66 177 VAL A N 1
ATOM 1413 C CA . VAL A 1 177 ? 9.170 15.958 -39.547 1.00 56.66 177 VAL A CA 1
ATOM 1414 C C . VAL A 1 177 ? 8.650 14.599 -39.066 1.00 56.66 177 VAL A C 1
ATOM 1416 O O . VAL A 1 177 ? 9.406 13.642 -38.931 1.00 56.66 177 VAL A O 1
ATOM 1419 N N . ARG A 1 178 ? 7.344 14.459 -38.806 1.00 55.22 178 ARG A N 1
ATOM 1420 C CA . ARG A 1 178 ? 6.752 13.133 -38.599 1.00 55.22 178 ARG A CA 1
ATOM 1421 C C . ARG A 1 178 ? 6.410 12.537 -39.968 1.00 55.22 178 ARG A C 1
ATOM 1423 O O . ARG A 1 178 ? 5.389 12.940 -40.529 1.00 55.22 178 ARG A O 1
ATOM 1430 N N . PRO A 1 179 ? 7.198 11.585 -40.513 1.00 61.97 179 PRO A N 1
ATOM 1431 C CA . PRO A 1 179 ? 6.775 10.871 -41.708 1.00 61.97 179 PRO A CA 1
ATOM 1432 C C . PRO A 1 179 ? 5.411 10.240 -41.426 1.00 61.97 179 PRO A C 1
ATOM 1434 O O . PRO A 1 179 ? 5.162 9.702 -40.338 1.00 61.97 179 PRO A O 1
ATOM 1437 N N . SER A 1 180 ? 4.488 10.390 -42.376 1.00 72.88 180 SER A N 1
ATOM 1438 C CA . SER A 1 180 ? 3.149 9.830 -42.236 1.00 72.88 180 SER A CA 1
ATOM 1439 C C . SER A 1 180 ? 3.269 8.322 -41.999 1.00 72.88 180 SER A C 1
ATOM 1441 O O . SER A 1 180 ? 4.184 7.669 -42.501 1.00 72.88 180 SER A O 1
ATOM 1443 N N . SER A 1 181 ? 2.349 7.736 -41.230 1.00 70.62 181 SER A N 1
ATOM 1444 C CA . SER A 1 181 ? 2.334 6.281 -41.002 1.00 70.62 181 SER A CA 1
ATOM 1445 C C . SER A 1 181 ? 2.301 5.482 -42.309 1.00 70.62 181 SER A C 1
ATOM 1447 O O . SER A 1 181 ? 2.740 4.335 -42.340 1.00 70.62 181 SER A O 1
ATOM 1449 N N . GLN A 1 182 ? 1.790 6.097 -43.375 1.00 75.06 182 GLN A N 1
ATOM 1450 C CA . GLN A 1 182 ? 1.798 5.562 -44.724 1.00 75.06 182 GLN A CA 1
ATOM 1451 C C . GLN A 1 182 ? 3.188 5.633 -45.373 1.00 75.06 182 GLN A C 1
ATOM 1453 O O . GLN A 1 182 ? 3.662 4.609 -45.841 1.00 75.06 182 GLN A O 1
ATOM 1458 N N . SER A 1 183 ? 3.878 6.775 -45.308 1.00 78.25 183 SER A N 1
ATOM 1459 C CA . SER A 1 183 ? 5.250 6.912 -45.823 1.00 78.25 183 SER A CA 1
ATOM 1460 C C . SER A 1 183 ? 6.218 5.956 -45.123 1.00 78.25 183 SER A C 1
ATOM 1462 O O . SER A 1 183 ? 7.001 5.285 -45.779 1.00 78.25 183 SER A O 1
ATOM 1464 N N . VAL A 1 184 ? 6.110 5.798 -43.799 1.00 79.31 184 VAL A N 1
ATOM 1465 C CA . VAL A 1 184 ? 6.927 4.819 -43.061 1.00 79.31 184 VAL A CA 1
ATOM 1466 C C . VAL A 1 184 ? 6.659 3.391 -43.542 1.00 79.31 184 VAL A C 1
ATOM 1468 O O . VAL A 1 184 ? 7.588 2.601 -43.673 1.00 79.31 184 VAL A O 1
ATOM 1471 N N . ARG A 1 185 ? 5.394 3.045 -43.811 1.00 83.62 185 ARG A N 1
ATOM 1472 C CA . ARG A 1 185 ? 5.031 1.720 -44.327 1.00 83.62 185 ARG A CA 1
ATOM 1473 C C . ARG A 1 185 ? 5.615 1.478 -45.717 1.00 83.62 185 ARG A C 1
ATOM 1475 O O . ARG A 1 185 ? 6.154 0.403 -45.937 1.00 83.62 185 ARG A O 1
ATOM 1482 N N . GLU A 1 186 ? 5.522 2.462 -46.604 1.00 86.88 186 GLU A N 1
ATOM 1483 C CA . GLU A 1 186 ? 6.072 2.389 -47.962 1.00 86.88 186 GLU A CA 1
ATOM 1484 C C . GLU A 1 186 ? 7.594 2.161 -47.926 1.00 86.88 186 GLU A C 1
ATOM 1486 O O . GLU A 1 186 ? 8.087 1.248 -48.583 1.00 86.88 186 GLU A O 1
ATOM 1491 N N . GLU A 1 187 ? 8.329 2.879 -47.071 1.00 86.06 187 GLU A N 1
ATOM 1492 C CA . GLU A 1 187 ? 9.775 2.668 -46.883 1.00 86.06 187 GLU A CA 1
ATOM 1493 C C . GLU A 1 187 ? 10.110 1.275 -46.316 1.00 86.06 187 GLU A C 1
ATOM 1495 O O . GLU A 1 187 ? 11.074 0.639 -46.741 1.00 86.06 187 GLU A O 1
ATOM 1500 N N . PHE A 1 188 ? 9.304 0.751 -45.383 1.00 84.06 188 PHE A N 1
ATOM 1501 C CA . PHE A 1 188 ? 9.491 -0.616 -44.881 1.00 84.06 188 PHE A CA 1
ATOM 1502 C C . PHE A 1 188 ? 9.229 -1.675 -45.955 1.00 84.06 188 PHE A C 1
ATOM 1504 O O . PHE A 1 188 ? 9.945 -2.674 -46.009 1.00 84.06 188 PHE A O 1
ATOM 1511 N N . GLU A 1 189 ? 8.216 -1.484 -46.799 1.00 88.06 189 GLU A N 1
ATOM 1512 C CA . GLU A 1 189 ? 7.922 -2.397 -47.906 1.00 88.06 189 GLU A CA 1
ATOM 1513 C C . GLU A 1 189 ? 9.056 -2.401 -48.942 1.00 88.06 189 GLU A C 1
ATOM 1515 O O . GLU A 1 189 ? 9.456 -3.477 -49.395 1.00 88.06 189 GLU A O 1
ATOM 1520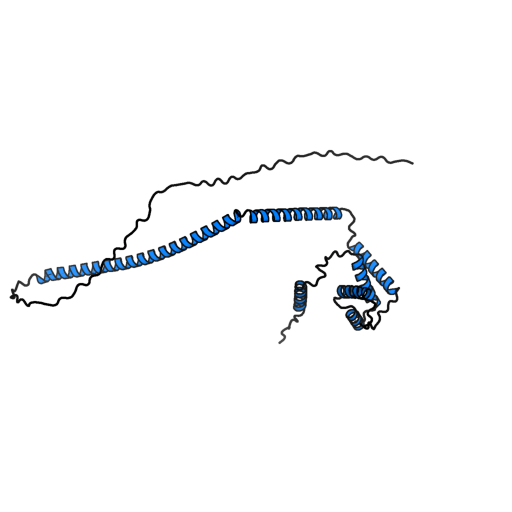 N N . LEU A 1 190 ? 9.634 -1.232 -49.244 1.00 89.88 190 LEU A N 1
ATOM 1521 C CA . LEU A 1 190 ? 10.823 -1.110 -50.094 1.00 89.88 190 LEU A CA 1
ATOM 1522 C C . LEU A 1 190 ? 12.031 -1.826 -49.482 1.00 89.88 190 LEU A C 1
ATOM 1524 O O . LEU A 1 190 ? 12.664 -2.636 -50.153 1.00 89.88 190 LEU A O 1
ATOM 1528 N N . LEU A 1 191 ? 12.290 -1.629 -48.188 1.00 87.69 191 LEU A N 1
ATOM 1529 C CA . LEU A 1 191 ? 13.378 -2.316 -47.493 1.00 87.69 191 LEU A CA 1
ATOM 1530 C C . LEU A 1 191 ? 13.215 -3.845 -47.531 1.00 87.69 191 LEU A C 1
ATOM 1532 O O . LEU A 1 191 ? 14.189 -4.569 -47.723 1.00 87.69 191 LEU A O 1
ATOM 1536 N N . VAL A 1 192 ? 11.994 -4.360 -47.359 1.00 86.75 192 VAL A N 1
ATOM 1537 C CA . VAL A 1 192 ? 11.722 -5.804 -47.458 1.00 86.75 192 VAL A CA 1
ATOM 1538 C C . VAL A 1 192 ? 11.981 -6.320 -48.875 1.00 86.75 192 VAL A C 1
ATOM 1540 O O . VAL A 1 192 ? 12.523 -7.418 -49.028 1.00 86.75 192 VAL A O 1
ATOM 1543 N N . ALA A 1 193 ? 11.621 -5.549 -49.904 1.00 88.75 193 ALA A N 1
ATOM 1544 C CA . ALA A 1 193 ? 11.908 -5.896 -51.291 1.00 88.75 193 ALA A CA 1
ATOM 1545 C C . ALA A 1 193 ? 13.422 -5.932 -51.564 1.00 88.75 193 ALA A C 1
ATOM 1547 O O . ALA A 1 193 ? 13.904 -6.924 -52.111 1.00 88.75 193 ALA A O 1
ATOM 1548 N N . ASP A 1 194 ? 14.169 -4.928 -51.101 1.00 89.12 194 ASP A N 1
ATOM 1549 C CA . ASP A 1 194 ? 15.628 -4.850 -51.243 1.00 89.12 194 ASP A CA 1
ATOM 1550 C C . ASP A 1 194 ? 16.335 -5.996 -50.511 1.00 89.12 194 ASP A C 1
ATOM 1552 O O . ASP A 1 194 ? 17.248 -6.623 -51.048 1.00 89.12 194 ASP A O 1
ATOM 1556 N N . LEU A 1 195 ? 15.886 -6.331 -49.297 1.00 87.25 195 LEU A N 1
ATOM 1557 C CA . LEU A 1 195 ? 16.407 -7.474 -48.547 1.00 87.25 195 LEU A CA 1
ATOM 1558 C C . LEU A 1 195 ? 16.136 -8.789 -49.271 1.00 87.25 195 LEU A C 1
ATOM 1560 O O . LEU A 1 195 ? 17.006 -9.657 -49.319 1.00 87.25 195 LEU A O 1
ATOM 1564 N N . LYS A 1 196 ? 14.942 -8.950 -49.845 1.00 88.00 196 LYS A N 1
ATOM 1565 C CA . LYS A 1 196 ? 14.601 -10.143 -50.618 1.00 88.00 196 LYS A CA 1
ATOM 1566 C C . LYS A 1 196 ? 15.458 -10.258 -51.878 1.00 88.00 196 LYS A C 1
ATOM 1568 O O . LYS A 1 196 ? 15.924 -11.358 -52.174 1.00 88.00 196 LYS A O 1
ATOM 1573 N N . ASP A 1 197 ? 15.682 -9.161 -52.597 1.00 88.62 197 ASP A N 1
ATOM 1574 C CA . ASP A 1 197 ? 16.529 -9.137 -53.793 1.00 88.62 197 ASP A CA 1
ATOM 1575 C C . ASP A 1 197 ? 17.994 -9.436 -53.443 1.00 88.62 197 ASP A C 1
ATOM 1577 O O . ASP A 1 197 ? 18.608 -10.333 -54.023 1.00 88.62 197 ASP A O 1
ATOM 1581 N N . ALA A 1 198 ? 18.520 -8.803 -52.391 1.00 86.81 198 ALA A N 1
ATOM 1582 C CA . ALA A 1 198 ? 19.855 -9.081 -51.870 1.00 86.81 198 ALA A CA 1
ATOM 1583 C C . ALA A 1 198 ? 20.012 -10.555 -51.456 1.00 86.81 198 ALA A C 1
ATOM 1585 O O . ALA A 1 198 ? 20.966 -11.212 -51.871 1.00 86.81 198 ALA A O 1
ATOM 1586 N N . CYS A 1 199 ? 19.057 -11.110 -50.702 1.00 83.62 199 CYS A N 1
ATOM 1587 C CA . CYS A 1 199 ? 19.053 -12.526 -50.322 1.00 83.62 199 CYS A CA 1
ATOM 1588 C C . CYS A 1 199 ? 18.882 -13.474 -51.518 1.00 83.62 199 CYS A C 1
ATOM 1590 O O . CYS A 1 199 ? 19.319 -14.614 -51.435 1.00 83.62 199 CYS A O 1
ATOM 1592 N N . SER A 1 200 ? 18.253 -13.035 -52.610 1.00 84.75 200 SER A N 1
ATOM 1593 C CA . SER A 1 200 ? 18.117 -13.837 -53.835 1.00 84.75 200 SER A CA 1
ATOM 1594 C C . SER A 1 200 ? 19.393 -13.802 -54.685 1.00 84.75 200 SER A C 1
ATOM 1596 O O . SER A 1 200 ? 19.723 -14.782 -55.348 1.00 84.75 200 SER A O 1
ATOM 1598 N N . SER A 1 201 ? 20.120 -12.681 -54.655 1.00 81.44 201 SER A N 1
ATOM 1599 C CA . SER A 1 201 ? 21.393 -12.480 -55.357 1.00 81.44 201 SER A CA 1
ATOM 1600 C C . SER A 1 201 ? 22.546 -13.241 -54.699 1.00 81.44 201 SER A C 1
ATOM 1602 O O . SER A 1 201 ? 23.387 -13.837 -55.380 1.00 81.44 201 SER A O 1
ATOM 1604 N N . VAL A 1 202 ? 22.571 -13.291 -53.363 1.00 75.50 202 VAL A N 1
ATOM 1605 C CA . VAL A 1 202 ? 23.501 -14.158 -52.640 1.00 75.50 202 VAL A CA 1
ATOM 1606 C C . VAL A 1 202 ? 22.890 -15.553 -52.589 1.00 75.50 202 VAL A C 1
ATOM 1608 O O . VAL A 1 202 ? 21.986 -15.811 -51.807 1.00 75.50 202 VAL A O 1
ATOM 1611 N N . ASN A 1 203 ? 23.373 -16.460 -53.434 1.00 63.00 203 ASN A N 1
ATOM 1612 C CA . ASN A 1 203 ? 22.908 -17.847 -53.500 1.00 63.00 203 ASN A CA 1
ATOM 1613 C C . ASN A 1 203 ? 23.345 -18.635 -52.241 1.00 63.00 203 ASN A C 1
ATOM 1615 O O . ASN A 1 203 ? 24.244 -19.474 -52.289 1.00 63.00 203 ASN A O 1
ATOM 1619 N N . ILE A 1 204 ? 22.772 -18.292 -51.083 1.00 62.81 204 ILE A N 1
ATOM 1620 C CA . ILE A 1 204 ? 23.057 -18.898 -49.781 1.00 62.81 204 ILE A CA 1
ATOM 1621 C C . ILE A 1 204 ? 22.146 -20.108 -49.637 1.00 62.81 204 ILE A C 1
ATOM 1623 O O . ILE A 1 204 ? 20.996 -20.000 -49.220 1.00 62.81 204 ILE A O 1
ATOM 1627 N N . THR A 1 205 ? 22.665 -21.280 -49.980 1.00 61.59 205 THR A N 1
ATOM 1628 C CA . THR A 1 205 ? 22.023 -22.540 -49.607 1.00 61.59 205 THR A CA 1
ATOM 1629 C C . THR A 1 205 ? 22.268 -22.781 -48.122 1.00 61.59 205 THR A C 1
ATOM 1631 O O . THR A 1 205 ? 23.420 -22.812 -47.683 1.00 61.59 205 THR A O 1
ATOM 1634 N N . ILE A 1 206 ? 21.202 -22.949 -47.337 1.00 61.22 206 ILE A N 1
ATOM 1635 C CA . ILE A 1 206 ? 21.322 -23.313 -45.923 1.00 61.22 206 ILE A CA 1
ATOM 1636 C C . ILE A 1 206 ? 21.895 -24.737 -45.876 1.00 61.22 206 ILE A C 1
ATOM 1638 O O . ILE A 1 206 ? 21.283 -25.649 -46.437 1.00 61.22 206 ILE A O 1
ATOM 1642 N N . PRO A 1 207 ? 23.066 -24.978 -45.255 1.00 57.72 207 PRO A N 1
ATOM 1643 C CA . PRO A 1 207 ? 23.627 -26.320 -45.203 1.00 57.72 207 PRO A CA 1
ATOM 1644 C C . PRO A 1 207 ? 22.657 -27.250 -44.468 1.00 57.72 207 PRO A C 1
ATOM 1646 O O . PRO A 1 207 ? 22.400 -27.079 -43.278 1.00 57.72 207 PRO A O 1
ATOM 1649 N N . ALA A 1 208 ? 22.138 -28.258 -45.172 1.00 50.41 208 ALA A N 1
ATOM 1650 C CA . ALA A 1 208 ? 21.169 -29.224 -44.648 1.00 50.41 208 ALA A CA 1
ATOM 1651 C C . ALA A 1 208 ? 21.707 -30.096 -43.489 1.00 50.41 208 ALA A C 1
ATOM 1653 O O . ALA A 1 208 ? 20.970 -30.899 -42.922 1.00 50.41 208 ALA A O 1
ATOM 1654 N N . ALA A 1 209 ? 22.978 -29.947 -43.115 1.00 49.28 209 ALA A N 1
ATOM 1655 C CA . ALA A 1 209 ? 23.595 -30.662 -42.009 1.00 49.28 209 ALA A CA 1
ATOM 1656 C C . ALA A 1 209 ? 24.555 -29.740 -41.248 1.00 49.28 209 ALA A C 1
ATOM 1658 O O . ALA A 1 209 ? 25.765 -29.760 -41.463 1.00 49.28 209 ALA A O 1
ATOM 1659 N N . VAL A 1 210 ? 24.024 -28.944 -40.319 1.00 48.91 210 VAL A N 1
ATOM 1660 C CA . VAL A 1 210 ? 24.846 -28.435 -39.215 1.00 48.91 210 VAL A CA 1
ATOM 1661 C C . VAL A 1 210 ? 25.102 -29.621 -38.287 1.00 48.91 210 VAL A C 1
ATOM 1663 O O . VAL A 1 210 ? 24.302 -29.917 -37.400 1.00 48.91 210 VAL A O 1
ATOM 1666 N N . ASN A 1 211 ? 26.199 -30.344 -38.519 1.00 49.44 211 ASN A N 1
ATOM 1667 C CA . ASN A 1 211 ? 26.743 -31.231 -37.499 1.00 49.44 211 ASN A CA 1
ATOM 1668 C C . ASN A 1 211 ? 27.230 -30.340 -36.343 1.00 49.44 211 ASN A C 1
ATOM 1670 O O . ASN A 1 211 ? 28.074 -29.473 -36.571 1.00 49.44 211 ASN A O 1
ATOM 1674 N N . PRO A 1 212 ? 26.735 -30.516 -35.106 1.00 49.69 212 PRO A N 1
ATOM 1675 C CA . PRO A 1 212 ? 27.040 -29.638 -33.971 1.00 49.69 212 PRO A CA 1
ATOM 1676 C C . PRO A 1 212 ? 28.476 -29.796 -33.424 1.00 49.69 212 PRO A C 1
ATOM 1678 O O . PRO A 1 212 ? 28.727 -29.493 -32.261 1.00 49.69 212 PRO A O 1
ATOM 1681 N N . SER A 1 213 ? 29.412 -30.314 -34.223 1.00 48.47 213 SER A N 1
ATOM 1682 C CA . SER A 1 213 ? 30.741 -30.749 -33.776 1.00 48.47 213 SER A CA 1
ATOM 1683 C C . SER A 1 213 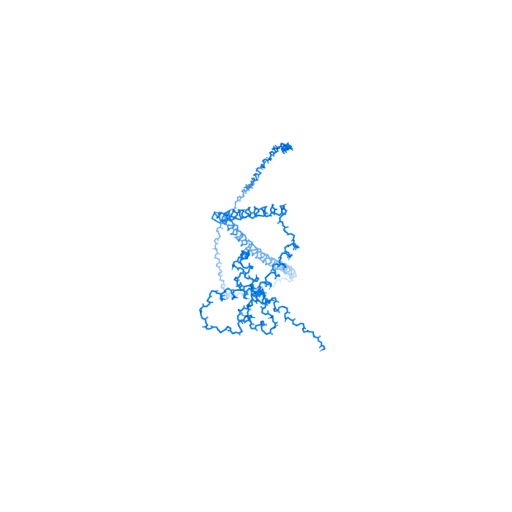? 31.905 -29.918 -34.321 1.00 48.47 213 SER A C 1
ATOM 1685 O O . SER A 1 213 ? 33.010 -30.079 -33.814 1.00 48.47 213 SER A O 1
ATOM 1687 N N . ASP A 1 214 ? 31.680 -29.005 -35.272 1.00 45.03 214 ASP A N 1
ATOM 1688 C CA . ASP A 1 214 ? 32.738 -28.119 -35.774 1.00 45.03 214 ASP A CA 1
ATOM 1689 C C . ASP A 1 214 ? 32.767 -26.812 -34.969 1.00 45.03 214 ASP A C 1
ATOM 1691 O O . ASP A 1 214 ? 31.966 -25.894 -35.147 1.00 45.03 214 ASP A O 1
ATOM 1695 N N . SER A 1 215 ? 33.695 -26.766 -34.016 1.00 47.38 215 SER A N 1
ATOM 1696 C CA . SER A 1 215 ? 33.834 -25.745 -32.974 1.00 47.38 215 SER A CA 1
ATOM 1697 C C . SER A 1 215 ? 34.505 -24.431 -33.405 1.00 47.38 215 SER A C 1
ATOM 1699 O O . SER A 1 215 ? 34.790 -23.609 -32.539 1.00 47.38 215 SER A O 1
ATOM 1701 N N . ASP A 1 216 ? 34.734 -24.191 -34.699 1.00 44.81 216 ASP A N 1
ATOM 1702 C CA . ASP A 1 216 ? 35.520 -23.033 -35.178 1.00 44.81 216 ASP A CA 1
ATOM 1703 C C . ASP A 1 216 ? 34.685 -21.819 -35.644 1.00 44.81 216 ASP A C 1
ATOM 1705 O O . ASP A 1 216 ? 35.236 -20.815 -36.086 1.00 44.81 216 ASP A O 1
ATOM 1709 N N . MET A 1 217 ? 33.355 -21.853 -35.494 1.00 49.75 217 MET A N 1
ATOM 1710 C CA . MET A 1 217 ? 32.442 -20.760 -35.887 1.00 49.75 217 MET A CA 1
ATOM 1711 C C . MET A 1 217 ? 31.653 -20.197 -34.692 1.00 49.75 217 MET A C 1
ATOM 1713 O O . MET A 1 217 ? 30.428 -20.081 -34.727 1.00 49.75 217 MET A O 1
ATOM 1717 N N . THR A 1 218 ? 32.325 -19.893 -33.583 1.00 51.75 218 THR A N 1
ATOM 1718 C CA . THR A 1 218 ? 31.659 -19.521 -32.321 1.00 51.75 218 THR A CA 1
ATOM 1719 C C . THR A 1 218 ? 30.940 -18.167 -32.360 1.00 51.75 218 THR A C 1
ATOM 1721 O O . THR A 1 218 ? 29.847 -18.074 -31.812 1.00 51.75 218 THR A O 1
ATOM 1724 N N . GLU A 1 219 ? 31.448 -17.138 -33.046 1.00 50.09 219 GLU A N 1
ATOM 1725 C CA . GLU A 1 219 ? 30.779 -15.820 -33.076 1.00 50.09 219 GLU A CA 1
ATOM 1726 C C . GLU A 1 219 ? 29.571 -15.774 -34.028 1.00 50.09 219 GLU A C 1
ATOM 1728 O O . GLU A 1 219 ? 28.476 -15.383 -33.616 1.00 50.09 219 GLU A O 1
ATOM 1733 N N . GLY A 1 220 ? 29.717 -16.249 -35.270 1.00 53.81 220 GLY A N 1
ATOM 1734 C CA . GLY A 1 220 ? 28.627 -16.257 -36.259 1.00 53.81 220 GLY A CA 1
ATOM 1735 C C . GLY A 1 220 ? 27.428 -17.110 -35.832 1.00 53.81 220 GLY A C 1
ATOM 1736 O O . GLY A 1 220 ? 26.276 -16.713 -36.021 1.00 53.81 220 GLY A O 1
ATOM 1737 N N . ASN A 1 221 ? 27.690 -18.237 -35.161 1.00 64.25 221 ASN A N 1
ATOM 1738 C CA . ASN A 1 221 ? 26.632 -19.084 -34.620 1.00 64.25 221 ASN A CA 1
ATOM 1739 C C . ASN A 1 221 ? 25.880 -18.407 -33.470 1.00 64.25 221 ASN A C 1
ATOM 1741 O O . ASN A 1 221 ? 24.674 -18.597 -33.365 1.00 64.25 221 ASN A O 1
ATOM 1745 N N . THR A 1 222 ? 26.527 -17.579 -32.639 1.00 70.69 222 THR A N 1
ATOM 1746 C CA . THR A 1 222 ? 25.824 -16.883 -31.542 1.00 70.69 222 THR A CA 1
ATOM 1747 C C . THR A 1 222 ? 24.864 -15.798 -32.030 1.00 70.69 222 THR A C 1
ATOM 1749 O O . THR A 1 222 ? 23.785 -15.646 -31.455 1.00 70.69 222 THR A O 1
ATOM 1752 N N . ALA A 1 223 ? 25.204 -15.087 -33.110 1.00 78.06 223 ALA A N 1
ATOM 1753 C CA . ALA A 1 223 ? 24.328 -14.081 -33.709 1.00 78.06 223 ALA A CA 1
ATOM 1754 C C . ALA A 1 223 ? 23.110 -14.729 -34.385 1.00 78.06 223 ALA A C 1
ATOM 1756 O O . ALA A 1 223 ? 21.977 -14.361 -34.085 1.00 78.06 223 ALA A O 1
ATOM 1757 N N . LEU A 1 224 ? 23.320 -15.762 -35.208 1.00 80.94 224 LEU A N 1
ATOM 1758 C CA . LEU A 1 224 ? 22.232 -16.529 -35.833 1.00 80.94 224 LEU A CA 1
ATOM 1759 C C . LEU A 1 224 ? 21.329 -17.206 -34.794 1.00 80.94 224 LEU A C 1
ATOM 1761 O O . LEU A 1 224 ? 20.106 -17.256 -34.944 1.00 80.94 224 LEU A O 1
ATOM 1765 N N . GLU A 1 225 ? 21.916 -17.689 -33.704 1.00 82.44 225 GLU A N 1
ATOM 1766 C CA . GLU A 1 225 ? 21.194 -18.262 -32.571 1.00 82.44 225 GLU A CA 1
ATOM 1767 C C . GLU A 1 225 ? 20.374 -17.203 -31.809 1.00 82.44 225 GLU A C 1
ATOM 1769 O O . GLU A 1 225 ? 19.235 -17.457 -31.417 1.00 82.44 225 GLU A O 1
ATOM 1774 N N . SER A 1 226 ? 20.901 -15.987 -31.647 1.00 81.12 226 SER A N 1
ATOM 1775 C CA . SER A 1 226 ? 20.156 -14.849 -31.090 1.00 81.12 226 SER A CA 1
ATOM 1776 C C . SER A 1 226 ? 19.000 -14.432 -32.008 1.00 81.12 226 SER A C 1
ATOM 1778 O O . SER A 1 226 ? 17.868 -14.263 -31.546 1.00 81.12 226 SER A O 1
ATOM 1780 N N . TRP A 1 227 ? 19.247 -14.322 -33.315 1.00 87.88 227 TRP A N 1
ATOM 1781 C CA . TRP A 1 227 ? 18.248 -13.911 -34.304 1.00 87.88 227 TRP A CA 1
ATOM 1782 C C . TRP A 1 227 ? 17.128 -14.934 -34.451 1.00 87.88 227 TRP A C 1
ATOM 1784 O O . TRP A 1 227 ? 15.959 -14.563 -34.395 1.00 87.88 227 TRP A O 1
ATOM 1794 N N . SER A 1 228 ? 17.455 -16.223 -34.555 1.00 84.44 228 SER A N 1
ATOM 1795 C CA . SER A 1 228 ? 16.456 -17.301 -34.608 1.00 84.44 228 SER A CA 1
ATOM 1796 C C . SER A 1 228 ? 15.574 -17.337 -33.360 1.00 84.44 228 SER A C 1
ATOM 1798 O O . SER A 1 228 ? 14.345 -17.452 -33.473 1.00 84.44 228 SER A O 1
ATOM 1800 N N . ARG A 1 229 ? 16.174 -17.125 -32.181 1.00 82.75 229 ARG A N 1
ATOM 1801 C CA . ARG A 1 229 ? 15.443 -17.023 -30.916 1.00 82.75 229 ARG A CA 1
ATOM 1802 C C . ARG A 1 229 ? 14.532 -15.802 -30.864 1.00 82.75 229 ARG A C 1
ATOM 1804 O O . ARG A 1 229 ? 13.428 -15.911 -30.345 1.00 82.75 229 ARG A O 1
ATOM 1811 N N . ARG A 1 230 ? 14.941 -14.652 -31.402 1.00 80.69 230 ARG A N 1
ATOM 1812 C CA . ARG A 1 230 ? 14.074 -13.460 -31.469 1.00 80.69 230 ARG A CA 1
ATOM 1813 C C . ARG A 1 230 ? 12.954 -13.608 -32.496 1.00 80.69 230 ARG A C 1
ATOM 1815 O O . ARG A 1 230 ? 11.838 -13.181 -32.227 1.00 80.69 230 ARG A O 1
ATOM 1822 N N . LEU A 1 231 ? 13.244 -14.231 -33.636 1.00 82.81 231 LEU A N 1
ATOM 1823 C CA . LEU A 1 231 ? 12.294 -14.415 -34.730 1.00 82.81 231 LEU A CA 1
ATOM 1824 C C . LEU A 1 231 ? 11.189 -15.421 -34.374 1.00 82.81 231 LEU A C 1
ATOM 1826 O O . LEU A 1 231 ? 10.026 -15.190 -34.686 1.00 82.81 231 LEU A O 1
ATOM 1830 N N . THR A 1 232 ? 11.544 -16.539 -33.730 1.00 81.25 232 THR A N 1
ATOM 1831 C CA . THR A 1 232 ? 10.617 -17.673 -33.520 1.00 81.25 232 THR A CA 1
ATOM 1832 C C . THR A 1 232 ? 10.610 -18.255 -32.107 1.00 81.25 232 THR A C 1
ATOM 1834 O O . THR A 1 232 ? 9.792 -19.120 -31.806 1.00 81.25 232 THR A O 1
ATOM 1837 N N . GLY A 1 233 ? 11.520 -17.830 -31.227 1.00 80.31 233 GLY A N 1
ATOM 1838 C CA . GLY A 1 233 ? 11.724 -18.459 -29.916 1.00 80.31 233 GLY A CA 1
ATOM 1839 C C . GLY A 1 233 ? 12.476 -19.793 -29.967 1.00 80.31 233 GLY A C 1
ATOM 1840 O O . 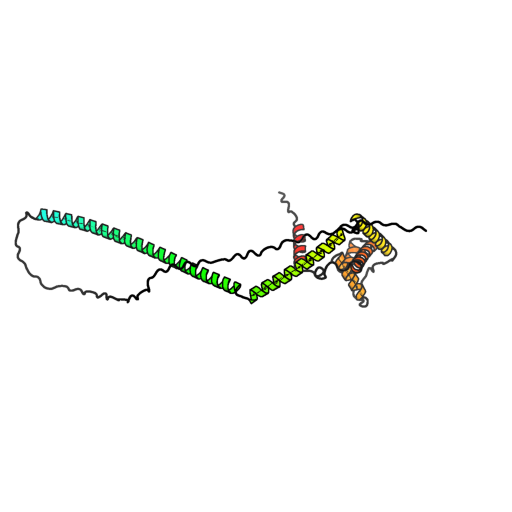GLY A 1 233 ? 12.713 -20.393 -28.919 1.00 80.31 233 GLY A O 1
ATOM 1841 N N . LEU A 1 234 ? 12.865 -20.267 -31.154 1.00 78.50 234 LEU A N 1
ATOM 1842 C CA . LEU A 1 234 ? 13.550 -21.543 -31.350 1.00 78.50 234 LEU A CA 1
ATOM 1843 C C . LEU A 1 234 ? 15.061 -21.355 -31.512 1.00 78.50 234 LEU A C 1
ATOM 1845 O O . LEU A 1 234 ? 15.529 -20.322 -31.981 1.00 78.50 234 LEU A O 1
ATOM 1849 N N . HIS A 1 235 ? 15.814 -22.399 -31.162 1.00 83.00 235 HIS A N 1
ATOM 1850 C CA . HIS A 1 235 ? 17.226 -22.525 -31.528 1.00 83.00 235 HIS A CA 1
ATOM 1851 C C . HIS A 1 235 ? 17.377 -22.617 -33.052 1.00 83.00 235 HIS A C 1
ATOM 1853 O O . HIS A 1 235 ? 16.542 -23.249 -33.707 1.00 83.00 235 HIS A O 1
ATOM 1859 N N . PHE A 1 236 ? 18.463 -22.085 -33.612 1.00 82.38 236 PHE A N 1
ATOM 1860 C CA . PHE A 1 236 ? 18.680 -22.003 -35.060 1.00 82.38 236 PHE A CA 1
ATOM 1861 C C . PHE A 1 236 ? 18.569 -23.370 -35.755 1.00 82.38 236 PHE A C 1
ATOM 1863 O O . PHE A 1 236 ? 17.855 -23.516 -36.745 1.00 82.38 236 PHE A O 1
ATOM 1870 N N . GLY A 1 237 ? 19.161 -24.421 -35.177 1.00 78.69 237 GLY A N 1
ATOM 1871 C CA . GLY A 1 237 ? 19.053 -25.783 -35.720 1.00 78.69 237 GLY A CA 1
ATOM 1872 C C . GLY A 1 237 ? 17.622 -26.347 -35.722 1.00 78.69 237 GLY A C 1
ATOM 1873 O O . GLY A 1 237 ? 17.233 -27.076 -36.638 1.00 78.69 237 GLY A O 1
ATOM 1874 N N . ARG A 1 238 ? 16.796 -25.976 -34.730 1.00 79.81 238 ARG A N 1
ATOM 1875 C CA . ARG A 1 238 ? 15.370 -26.351 -34.691 1.00 79.81 238 ARG A CA 1
ATOM 1876 C C . ARG A 1 238 ? 14.547 -25.535 -35.681 1.00 79.81 238 ARG A C 1
ATOM 1878 O O . ARG A 1 238 ? 13.624 -26.086 -36.268 1.00 79.81 238 ARG A O 1
ATOM 1885 N N . LEU A 1 239 ? 14.894 -24.265 -35.883 1.00 82.94 239 LEU A N 1
ATOM 1886 C CA . LEU A 1 239 ? 14.269 -23.402 -36.881 1.00 82.94 239 LEU A CA 1
ATOM 1887 C C . LEU A 1 239 ? 14.481 -23.948 -38.299 1.00 82.94 239 LEU A C 1
ATOM 1889 O O . LEU A 1 239 ? 13.514 -24.051 -39.044 1.00 82.94 239 LEU A O 1
ATOM 1893 N N . ILE A 1 240 ? 15.701 -24.379 -38.639 1.00 83.06 240 ILE A N 1
ATOM 1894 C CA . ILE A 1 240 ? 15.990 -25.024 -39.933 1.00 83.06 240 ILE A CA 1
ATOM 1895 C C . ILE A 1 240 ? 15.177 -26.314 -40.079 1.00 83.06 240 ILE A C 1
ATOM 1897 O O . ILE A 1 240 ? 14.506 -26.518 -41.086 1.00 83.06 240 ILE A O 1
ATOM 1901 N N . SER A 1 241 ? 15.177 -27.163 -39.048 1.00 80.19 241 SER A N 1
ATOM 1902 C CA . SER A 1 241 ? 14.414 -28.419 -39.064 1.00 80.19 241 SER A CA 1
ATOM 1903 C C . SER A 1 241 ? 12.911 -28.176 -39.259 1.00 80.19 241 SER A C 1
ATOM 1905 O O . SER A 1 241 ? 12.255 -28.902 -40.000 1.00 80.19 241 SER A O 1
ATOM 1907 N N . HIS A 1 242 ? 12.366 -27.134 -38.625 1.00 82.50 242 HIS A N 1
ATOM 1908 C CA . HIS A 1 242 ? 10.969 -26.734 -38.768 1.00 82.50 242 HIS A CA 1
ATOM 1909 C C . HIS A 1 242 ? 10.676 -26.150 -40.156 1.00 82.50 242 HIS A C 1
ATOM 1911 O O . HIS A 1 242 ? 9.654 -26.481 -40.752 1.00 82.50 242 HIS A O 1
ATOM 1917 N N . ALA A 1 243 ? 11.564 -25.311 -40.694 1.00 84.06 243 ALA A N 1
ATOM 1918 C CA . ALA A 1 243 ? 11.431 -24.747 -42.036 1.00 84.06 243 ALA A CA 1
ATOM 1919 C C . ALA A 1 243 ? 11.398 -25.845 -43.110 1.00 84.06 243 ALA A C 1
ATOM 1921 O O . ALA A 1 243 ? 10.526 -25.817 -43.974 1.00 84.06 243 ALA A O 1
ATOM 1922 N N . LEU A 1 244 ? 12.252 -26.868 -42.978 1.00 82.12 244 LEU A N 1
ATOM 1923 C CA . LEU A 1 244 ? 12.250 -28.049 -43.848 1.00 82.12 244 LEU A CA 1
ATOM 1924 C C . LEU A 1 244 ? 10.953 -28.867 -43.733 1.00 82.12 244 LEU A C 1
ATOM 1926 O O . LEU A 1 244 ? 10.466 -29.393 -44.727 1.00 82.12 244 LEU A O 1
ATOM 1930 N N . GLN A 1 245 ? 10.374 -28.972 -42.533 1.00 83.38 245 GLN A N 1
ATOM 1931 C CA . GLN A 1 245 ? 9.099 -29.675 -42.318 1.00 83.38 245 GLN A CA 1
ATOM 1932 C C . GLN A 1 245 ? 7.883 -28.908 -42.849 1.00 83.38 245 GLN A C 1
ATOM 1934 O O . GLN A 1 245 ? 6.865 -29.520 -43.160 1.00 83.38 245 GLN A O 1
ATOM 1939 N N . THR A 1 246 ? 7.973 -27.580 -42.920 1.00 83.62 246 THR A N 1
ATOM 1940 C CA . THR A 1 246 ? 6.870 -26.685 -43.308 1.00 83.62 246 THR A CA 1
ATOM 1941 C C . THR A 1 246 ? 7.006 -26.128 -44.725 1.00 83.62 246 THR A C 1
ATOM 1943 O O . THR A 1 246 ? 6.191 -25.299 -45.120 1.00 83.62 246 THR A O 1
ATOM 1946 N N . ASP A 1 247 ? 7.997 -26.605 -45.486 1.00 83.12 247 ASP A N 1
ATOM 1947 C CA . ASP A 1 247 ? 8.298 -26.189 -46.864 1.00 83.12 247 ASP A CA 1
ATOM 1948 C C . ASP A 1 247 ? 8.498 -24.666 -47.011 1.00 83.12 247 ASP A C 1
ATOM 1950 O O . ASP A 1 247 ? 8.104 -24.031 -47.991 1.00 83.12 247 ASP A O 1
ATOM 1954 N N . ILE A 1 248 ? 9.103 -24.039 -45.996 1.00 84.31 248 ILE A N 1
ATOM 1955 C CA . ILE A 1 248 ? 9.487 -22.628 -46.074 1.00 84.31 248 ILE A CA 1
ATOM 1956 C C . ILE A 1 248 ? 10.731 -22.542 -46.952 1.00 84.31 248 ILE A C 1
ATOM 1958 O O . ILE A 1 248 ? 11.780 -23.069 -46.597 1.00 84.31 248 ILE A O 1
ATOM 1962 N N . SER A 1 249 ? 10.634 -21.830 -48.075 1.00 83.94 249 SER A N 1
ATOM 1963 C CA . SER A 1 249 ? 11.782 -21.622 -48.961 1.00 83.94 249 SER A CA 1
ATOM 1964 C C . SER A 1 249 ? 12.946 -20.948 -48.224 1.00 83.94 249 SER A C 1
ATOM 1966 O O . SER A 1 249 ? 12.726 -19.941 -47.537 1.00 83.94 249 SER A O 1
ATOM 1968 N N . ASP A 1 250 ? 14.169 -21.404 -48.482 1.00 84.19 250 ASP A N 1
ATOM 1969 C CA . ASP A 1 250 ? 15.405 -20.860 -47.903 1.00 84.19 250 ASP A CA 1
ATOM 1970 C C . ASP A 1 250 ? 15.500 -19.334 -48.021 1.00 84.19 250 ASP A C 1
ATOM 1972 O O . ASP A 1 250 ? 15.886 -18.659 -47.070 1.00 84.19 250 ASP A O 1
ATOM 1976 N N . ILE A 1 251 ? 15.057 -18.771 -49.151 1.00 83.31 251 ILE A N 1
ATOM 1977 C CA . ILE A 1 251 ? 15.068 -17.323 -49.401 1.00 83.31 251 ILE A CA 1
ATOM 1978 C C . ILE A 1 251 ? 14.228 -16.578 -48.358 1.00 83.31 251 ILE A C 1
ATOM 1980 O O . ILE A 1 251 ? 14.704 -15.614 -47.771 1.00 83.31 251 ILE A O 1
ATOM 1984 N N . HIS A 1 252 ? 13.003 -17.028 -48.071 1.00 84.94 252 HIS A N 1
ATOM 1985 C CA . HIS A 1 252 ? 12.144 -16.380 -47.073 1.00 84.94 252 HIS A CA 1
ATOM 1986 C C . HIS A 1 252 ? 12.715 -16.490 -45.655 1.00 84.94 252 HIS A C 1
ATOM 1988 O O . HIS A 1 252 ? 12.630 -15.530 -44.888 1.00 84.94 252 HIS A O 1
ATOM 1994 N N . LEU A 1 253 ? 13.316 -17.633 -45.313 1.00 85.88 253 LEU A N 1
ATOM 1995 C CA . LEU A 1 253 ? 13.961 -17.820 -44.016 1.00 85.88 253 LEU A CA 1
ATOM 1996 C C . LEU A 1 253 ? 15.174 -16.892 -43.861 1.00 85.88 253 LEU A C 1
ATOM 1998 O O . LEU A 1 253 ? 15.318 -16.231 -42.831 1.00 85.88 253 LEU A O 1
ATOM 2002 N N . MET A 1 254 ? 16.002 -16.788 -44.901 1.00 85.62 254 MET A N 1
ATOM 2003 C CA . MET A 1 254 ? 17.154 -15.892 -44.926 1.00 85.62 254 MET A CA 1
ATOM 2004 C C . MET A 1 254 ? 16.728 -14.428 -44.876 1.00 85.62 254 MET A C 1
ATOM 2006 O O . MET A 1 254 ? 17.228 -13.696 -44.030 1.00 85.62 254 MET A O 1
ATOM 2010 N N . THR A 1 255 ? 15.749 -14.006 -45.679 1.00 87.50 255 THR A N 1
ATOM 2011 C CA . THR A 1 255 ? 15.219 -12.635 -45.630 1.00 87.50 255 THR A CA 1
ATOM 2012 C C . THR A 1 255 ? 14.690 -12.287 -44.236 1.00 87.50 255 THR A C 1
ATOM 2014 O O . THR A 1 255 ? 14.960 -11.195 -43.744 1.00 87.50 255 THR A O 1
ATOM 2017 N N . ALA A 1 256 ? 14.003 -13.210 -43.554 1.00 87.06 256 ALA A N 1
ATOM 2018 C CA . ALA A 1 256 ? 13.506 -12.985 -42.195 1.00 87.06 256 ALA A CA 1
ATOM 2019 C C . ALA A 1 256 ? 14.635 -12.873 -41.151 1.00 87.06 256 ALA A C 1
ATOM 2021 O O . ALA A 1 256 ? 14.597 -12.001 -40.275 1.00 87.06 256 ALA A O 1
ATOM 2022 N N . LEU A 1 257 ? 15.663 -13.720 -41.245 1.00 87.00 257 LEU A N 1
ATOM 2023 C CA . LEU A 1 257 ? 16.833 -13.656 -40.365 1.00 87.00 257 LEU A CA 1
ATOM 2024 C C . LEU A 1 257 ? 17.652 -12.384 -40.607 1.00 87.00 257 LEU A C 1
ATOM 2026 O O . LEU A 1 257 ? 18.006 -11.695 -39.652 1.00 87.00 257 LEU A O 1
ATOM 2030 N N . THR A 1 258 ? 17.889 -12.022 -41.867 1.00 87.25 258 THR A N 1
ATOM 2031 C CA . THR A 1 258 ? 18.601 -10.796 -42.239 1.00 87.25 258 THR A CA 1
ATOM 2032 C C . THR A 1 258 ? 17.824 -9.555 -41.813 1.00 87.25 258 THR A C 1
ATOM 2034 O O . THR A 1 258 ? 18.423 -8.650 -41.240 1.00 87.25 258 THR A O 1
ATOM 2037 N N . ALA A 1 259 ? 16.499 -9.520 -41.987 1.00 87.12 259 ALA A N 1
ATOM 2038 C CA . ALA A 1 259 ? 15.663 -8.429 -41.484 1.00 87.12 259 ALA A CA 1
ATOM 2039 C C . ALA A 1 259 ? 15.770 -8.282 -39.956 1.00 87.12 259 ALA A C 1
ATOM 2041 O O . ALA A 1 259 ? 15.845 -7.167 -39.445 1.00 87.12 259 ALA A O 1
ATOM 2042 N N . THR A 1 260 ? 15.843 -9.402 -39.228 1.00 86.50 260 THR A N 1
ATOM 2043 C CA . THR A 1 260 ? 16.044 -9.406 -37.769 1.00 86.50 260 THR A CA 1
ATOM 2044 C C . THR A 1 260 ? 17.415 -8.838 -37.390 1.00 86.50 260 THR A C 1
ATOM 2046 O O . THR A 1 260 ? 17.505 -8.022 -36.474 1.00 86.50 260 THR A O 1
ATOM 2049 N N . GLY A 1 261 ? 18.470 -9.216 -38.116 1.00 85.00 261 GLY A N 1
ATOM 2050 C CA . GLY A 1 261 ? 19.817 -8.682 -37.912 1.00 85.00 261 GLY A CA 1
ATOM 2051 C C . GLY A 1 261 ? 19.928 -7.191 -38.240 1.00 85.00 261 GLY A C 1
ATOM 2052 O O . GLY A 1 261 ? 20.492 -6.430 -37.461 1.00 85.00 261 GLY A O 1
ATOM 2053 N N . VAL A 1 262 ? 19.328 -6.741 -39.346 1.00 84.69 262 VAL A N 1
ATOM 2054 C CA . VAL A 1 262 ? 19.264 -5.315 -39.711 1.00 84.69 262 VAL A CA 1
ATOM 2055 C C . VAL A 1 262 ? 18.498 -4.527 -38.656 1.00 84.69 262 VAL A C 1
ATOM 2057 O O . VAL A 1 262 ? 18.947 -3.456 -38.259 1.00 84.69 262 VAL A O 1
ATOM 2060 N N . ALA A 1 263 ? 17.388 -5.062 -38.146 1.00 81.25 263 ALA A N 1
ATOM 2061 C CA . ALA A 1 263 ? 16.645 -4.411 -37.079 1.00 81.25 263 ALA A CA 1
ATOM 2062 C C . ALA A 1 263 ? 17.469 -4.285 -35.786 1.00 81.25 263 ALA A C 1
ATOM 2064 O O . ALA A 1 263 ? 17.390 -3.260 -35.121 1.00 81.25 263 ALA A O 1
ATOM 2065 N N . GLU A 1 264 ? 18.284 -5.287 -35.448 1.00 81.00 264 GLU A N 1
ATOM 2066 C CA . GLU A 1 264 ? 19.193 -5.227 -34.297 1.00 81.00 264 GLU A CA 1
ATOM 2067 C C . GLU A 1 264 ? 20.349 -4.231 -34.485 1.00 81.00 264 GLU A C 1
ATOM 2069 O O . GLU A 1 264 ? 20.783 -3.618 -33.513 1.00 81.00 264 GLU A O 1
ATOM 2074 N N . LEU A 1 265 ? 20.842 -4.056 -35.713 1.00 80.81 265 LEU A N 1
ATOM 2075 C CA . LEU A 1 265 ? 21.939 -3.132 -36.019 1.00 80.81 265 LEU A CA 1
ATOM 2076 C C . LEU A 1 265 ? 21.482 -1.674 -36.151 1.00 80.81 265 LEU A C 1
ATOM 2078 O O . LEU A 1 265 ? 22.195 -0.767 -35.729 1.00 80.81 265 LEU A O 1
ATOM 2082 N N . VAL A 1 266 ? 20.331 -1.445 -36.788 1.00 75.62 266 VAL A N 1
ATOM 2083 C CA . VAL A 1 266 ? 19.848 -0.105 -37.156 1.00 75.62 266 VAL A CA 1
ATOM 2084 C C . VAL A 1 266 ? 19.012 0.515 -36.046 1.00 75.62 266 VAL A C 1
ATOM 2086 O O . VAL A 1 266 ? 19.120 1.715 -35.792 1.00 75.62 266 VAL A O 1
ATOM 2089 N N . PHE A 1 267 ? 18.182 -0.278 -35.372 1.00 72.38 267 PHE A N 1
ATOM 2090 C CA . PHE A 1 267 ? 17.437 0.214 -34.227 1.00 72.38 267 PHE A CA 1
ATOM 2091 C C . PHE A 1 267 ? 18.268 -0.056 -32.977 1.00 72.38 267 PHE A C 1
ATOM 2093 O O . PHE A 1 267 ? 18.368 -1.197 -32.527 1.00 72.38 267 PHE A O 1
ATOM 2100 N N . GLU A 1 268 ? 18.839 1.003 -32.384 1.00 57.78 268 GLU A N 1
ATOM 2101 C CA . GLU A 1 268 ? 19.293 0.945 -30.989 1.00 57.78 268 GLU A CA 1
ATOM 2102 C C . GLU A 1 268 ? 18.204 0.259 -30.161 1.00 57.78 268 GLU A C 1
ATOM 2104 O O . GLU A 1 268 ? 17.015 0.517 -30.396 1.00 57.78 268 GLU A O 1
ATOM 2109 N N . SER A 1 269 ? 18.592 -0.613 -29.218 1.00 52.97 269 SER A N 1
ATOM 2110 C CA . SER A 1 269 ? 17.663 -1.367 -28.375 1.00 52.97 269 SER A CA 1
ATOM 2111 C C . SER A 1 269 ? 16.786 -0.403 -27.568 1.00 52.97 269 SER A C 1
ATOM 2113 O O . SER A 1 269 ? 17.014 -0.100 -26.399 1.00 52.97 269 SER A O 1
ATOM 2115 N N . SER A 1 270 ? 15.728 0.085 -28.203 1.00 47.41 270 SER A N 1
ATOM 2116 C CA . SER A 1 270 ? 14.709 0.933 -27.596 1.00 47.41 270 SER A CA 1
ATOM 2117 C C . SER A 1 270 ? 13.940 0.134 -26.541 1.00 47.41 270 SER A C 1
ATOM 2119 O O . SER A 1 270 ? 13.231 0.690 -25.704 1.00 47.41 270 SER A O 1
ATOM 2121 N N . PHE A 1 271 ? 14.120 -1.189 -26.563 1.00 48.81 271 PHE A N 1
ATOM 2122 C CA . PHE A 1 271 ? 13.729 -2.110 -25.523 1.00 48.81 271 PHE A CA 1
ATOM 2123 C C . PHE A 1 271 ? 14.936 -2.386 -24.619 1.00 48.81 271 PHE A C 1
ATOM 2125 O O . PHE A 1 271 ? 15.895 -3.002 -25.078 1.00 48.81 271 PHE A O 1
ATOM 2132 N N . PRO A 1 272 ? 14.912 -1.949 -23.347 1.00 55.66 272 PRO A N 1
ATOM 2133 C CA . PRO A 1 272 ? 15.991 -2.241 -22.413 1.00 55.66 272 PRO A CA 1
ATOM 2134 C C . PRO A 1 272 ? 16.213 -3.753 -22.303 1.00 55.66 272 PRO A C 1
ATOM 2136 O O . PRO A 1 272 ? 15.242 -4.511 -22.276 1.00 55.66 272 PRO A O 1
ATOM 2139 N N . ASP A 1 273 ? 17.465 -4.178 -22.114 1.00 52.44 273 ASP A N 1
ATOM 2140 C CA . ASP A 1 273 ? 17.885 -5.579 -21.890 1.00 52.44 273 ASP A CA 1
ATOM 2141 C C . ASP A 1 273 ? 17.140 -6.300 -20.747 1.00 52.44 273 ASP A C 1
ATOM 2143 O O . ASP A 1 273 ? 17.254 -7.506 -20.536 1.00 52.44 273 ASP A O 1
ATOM 2147 N N . PHE A 1 274 ? 16.368 -5.563 -19.954 1.00 53.81 274 PHE A N 1
ATOM 2148 C CA . PHE A 1 274 ? 15.450 -6.117 -18.969 1.00 53.81 274 PHE A CA 1
ATOM 2149 C C . PHE A 1 274 ? 14.226 -6.813 -19.597 1.00 53.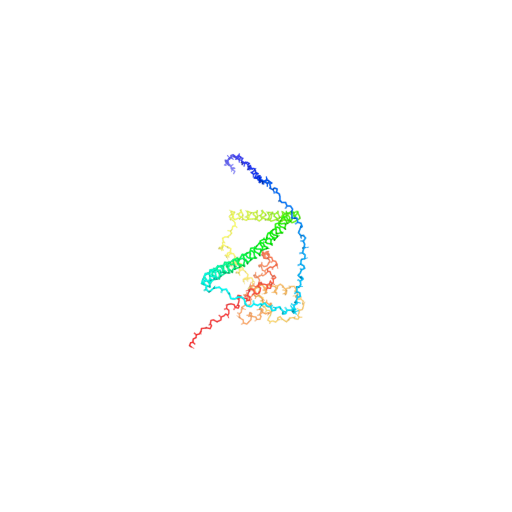81 274 PHE A C 1
ATOM 2151 O O . PHE A 1 274 ? 13.701 -7.744 -18.997 1.00 53.81 274 PHE A O 1
ATOM 2158 N N . LEU A 1 275 ? 13.778 -6.399 -20.788 1.00 47.81 275 LEU A N 1
ATOM 2159 C CA . LEU A 1 275 ? 12.645 -7.010 -21.499 1.00 47.81 275 LEU A CA 1
ATOM 2160 C C . LEU A 1 275 ? 13.051 -8.217 -22.353 1.00 47.81 275 LEU A C 1
ATOM 2162 O O . LEU A 1 275 ? 12.200 -9.044 -22.675 1.00 47.81 275 LEU A O 1
ATOM 2166 N N . THR A 1 276 ? 14.334 -8.338 -22.702 1.00 53.28 276 THR A N 1
ATOM 2167 C CA . THR A 1 276 ? 14.894 -9.524 -23.373 1.00 53.28 276 THR A CA 1
ATOM 2168 C C . THR A 1 276 ? 15.194 -10.656 -22.392 1.00 53.28 276 THR A C 1
ATOM 2170 O O . THR A 1 276 ? 15.283 -11.815 -22.796 1.00 53.28 276 THR A O 1
ATOM 2173 N N . LYS A 1 277 ? 15.292 -10.359 -21.090 1.00 55.19 277 LYS A N 1
ATOM 2174 C CA . LYS A 1 277 ? 15.299 -11.385 -20.045 1.00 55.19 277 LYS A CA 1
ATOM 2175 C C . LYS A 1 277 ? 13.902 -11.987 -19.944 1.00 55.19 277 LYS A C 1
ATOM 2177 O O . LYS A 1 277 ? 12.930 -11.271 -19.708 1.00 55.19 277 LYS A O 1
ATOM 2182 N N . SER A 1 278 ? 13.813 -13.307 -20.092 1.00 53.41 278 SER A N 1
ATOM 2183 C CA . SER A 1 278 ? 12.632 -14.089 -19.733 1.00 53.41 278 SER A CA 1
ATOM 2184 C C . SER A 1 278 ? 12.277 -13.800 -18.275 1.00 53.41 278 SER A C 1
ATOM 2186 O O . SER A 1 278 ? 12.877 -14.327 -17.339 1.00 53.41 278 SER A O 1
ATOM 2188 N N . SER A 1 279 ? 11.345 -12.870 -18.065 1.00 55.88 279 SER A N 1
ATOM 2189 C CA . SER A 1 279 ? 10.772 -12.654 -16.748 1.00 55.88 279 SER A CA 1
ATOM 2190 C C . SER A 1 279 ? 9.888 -13.865 -16.465 1.00 55.88 279 SER A C 1
ATOM 2192 O O . SER A 1 279 ? 8.882 -14.035 -17.161 1.00 55.88 279 SER A O 1
ATOM 2194 N N . PRO A 1 280 ? 10.197 -14.682 -15.441 1.00 65.50 280 PRO A N 1
ATOM 2195 C CA . PRO A 1 280 ? 9.410 -15.874 -15.129 1.00 65.50 280 PRO A CA 1
ATOM 2196 C C . PRO A 1 280 ? 7.935 -15.535 -14.853 1.00 65.50 280 PRO A C 1
ATOM 2198 O O . PRO A 1 280 ? 7.053 -16.368 -15.044 1.00 65.50 280 PRO A O 1
ATOM 2201 N N . MET A 1 281 ? 7.651 -14.285 -14.469 1.00 66.06 281 MET A N 1
ATOM 2202 C CA . MET A 1 281 ? 6.293 -13.782 -14.279 1.00 66.06 281 MET A CA 1
ATOM 2203 C C . MET A 1 281 ? 5.560 -13.512 -15.605 1.00 66.06 281 MET A C 1
ATOM 2205 O O . MET A 1 281 ? 4.366 -13.783 -15.714 1.00 66.06 281 MET A O 1
ATOM 2209 N N . LEU A 1 282 ? 6.255 -12.982 -16.619 1.00 63.16 282 LEU A N 1
ATOM 2210 C CA . LEU A 1 282 ? 5.672 -12.771 -17.949 1.00 63.16 282 LEU A CA 1
ATOM 2211 C C . LEU A 1 282 ? 5.476 -14.099 -18.680 1.00 63.16 282 LEU A C 1
ATOM 2213 O O . LEU A 1 282 ? 4.468 -14.260 -19.363 1.00 63.16 282 LEU A O 1
ATOM 2217 N N . ASP A 1 283 ? 6.382 -15.056 -18.487 1.00 67.81 283 ASP A N 1
ATOM 2218 C CA . ASP A 1 283 ? 6.240 -16.399 -19.052 1.00 67.81 283 ASP A CA 1
ATOM 2219 C C . ASP A 1 283 ? 5.055 -17.144 -18.424 1.00 67.81 283 ASP A C 1
ATOM 2221 O O . ASP A 1 283 ? 4.236 -17.698 -19.153 1.00 67.81 283 ASP A O 1
ATOM 2225 N N . GLN A 1 284 ? 4.847 -17.032 -17.105 1.00 69.88 284 GLN A N 1
ATOM 2226 C CA . GLN A 1 284 ? 3.614 -17.517 -16.468 1.00 69.88 284 GLN A CA 1
ATOM 2227 C C . GLN A 1 284 ? 2.353 -16.862 -17.038 1.00 69.88 284 GLN A C 1
ATOM 2229 O O . GLN A 1 284 ? 1.341 -17.534 -17.215 1.00 69.88 284 GLN A O 1
ATOM 2234 N N . TYR A 1 285 ? 2.386 -15.562 -17.336 1.00 69.06 285 TYR A N 1
ATOM 2235 C CA . TYR A 1 285 ? 1.227 -14.872 -17.901 1.00 69.06 285 TYR A CA 1
ATOM 2236 C C . TYR A 1 285 ? 0.936 -15.320 -19.343 1.00 69.06 285 TYR A C 1
ATOM 2238 O O . TYR A 1 285 ? -0.225 -15.519 -19.701 1.00 69.06 285 TYR A O 1
ATOM 2246 N N . ARG A 1 286 ? 1.978 -15.538 -20.156 1.00 77.75 286 ARG A N 1
ATOM 2247 C CA . ARG A 1 286 ? 1.872 -16.083 -21.521 1.00 77.75 286 ARG A CA 1
ATOM 2248 C C . ARG A 1 286 ? 1.286 -17.494 -21.512 1.00 77.75 286 ARG A C 1
ATOM 2250 O O . ARG A 1 286 ? 0.314 -17.742 -22.222 1.00 77.75 286 ARG A O 1
ATOM 2257 N N . GLU A 1 287 ? 1.786 -18.365 -20.641 1.00 73.81 287 GLU A N 1
ATOM 2258 C CA . GLU A 1 287 ? 1.231 -19.706 -20.413 1.00 73.81 287 GLU A CA 1
ATOM 2259 C C . GLU A 1 287 ? -0.240 -19.645 -19.975 1.00 73.81 287 GLU A C 1
ATOM 2261 O O . GLU A 1 287 ? -1.091 -20.394 -20.460 1.00 73.81 287 GLU A O 1
ATOM 2266 N N . HIS A 1 288 ? -0.595 -18.692 -19.109 1.00 69.31 288 HIS A N 1
ATOM 2267 C CA . HIS A 1 288 ? -1.969 -18.544 -18.632 1.00 69.31 288 HIS A CA 1
ATOM 2268 C C . HIS A 1 288 ? -2.946 -18.039 -19.712 1.00 69.31 288 HIS A C 1
ATOM 2270 O O . HIS A 1 288 ? -4.149 -18.311 -19.639 1.00 69.31 288 HIS A O 1
ATOM 2276 N N . ILE A 1 289 ? -2.453 -17.299 -20.708 1.00 68.81 289 ILE A N 1
ATOM 2277 C CA . ILE A 1 289 ? -3.232 -16.886 -21.881 1.00 68.81 289 ILE A CA 1
ATOM 2278 C C . ILE A 1 289 ? -3.404 -18.074 -22.833 1.00 68.81 289 ILE A C 1
ATOM 2280 O O . ILE A 1 289 ? -4.526 -18.358 -23.250 1.00 68.81 289 ILE A O 1
ATOM 2284 N N . LEU A 1 290 ? -2.329 -18.812 -23.119 1.00 65.31 290 LEU A N 1
ATOM 2285 C CA . LEU A 1 290 ? -2.357 -19.963 -24.028 1.00 65.31 290 LEU A CA 1
ATOM 2286 C C . LEU A 1 290 ? -3.256 -21.095 -23.503 1.00 65.31 290 LEU A C 1
ATOM 2288 O O . LEU A 1 290 ? -4.070 -21.643 -24.244 1.00 65.31 290 LEU A O 1
ATOM 2292 N N . THR A 1 291 ? -3.212 -21.369 -22.199 1.00 66.38 291 THR A N 1
ATOM 2293 C CA . THR A 1 291 ? -4.091 -22.356 -21.544 1.00 66.38 291 THR A CA 1
ATOM 2294 C C . THR A 1 291 ? -5.562 -21.933 -21.500 1.00 66.38 291 THR A C 1
ATOM 2296 O O . THR A 1 291 ? -6.446 -22.789 -21.483 1.00 66.38 291 THR A O 1
ATOM 2299 N N . LYS A 1 292 ? -5.867 -20.628 -21.526 1.00 57.72 292 LYS A N 1
ATOM 2300 C CA . LYS A 1 292 ? -7.253 -20.133 -21.613 1.00 57.72 292 LYS A CA 1
ATOM 2301 C C . LYS A 1 292 ? -7.825 -20.182 -23.027 1.00 57.72 292 LYS A C 1
ATOM 2303 O O . LYS A 1 292 ? -9.037 -20.317 -23.163 1.00 57.72 292 LYS A O 1
ATOM 2308 N N . VAL A 1 293 ? -6.981 -20.104 -24.055 1.00 55.69 293 VAL A N 1
ATOM 2309 C CA . VAL A 1 293 ? -7.400 -20.278 -25.456 1.00 55.69 293 VAL A CA 1
ATOM 2310 C C . VAL A 1 293 ? -7.666 -21.757 -25.775 1.00 55.69 293 VAL A C 1
ATOM 2312 O O . VAL A 1 293 ? -8.477 -22.054 -26.645 1.00 55.69 293 VAL A O 1
ATOM 2315 N N . HIS A 1 294 ? -7.071 -22.691 -25.025 1.00 45.31 294 HIS A N 1
ATOM 2316 C CA . HIS A 1 294 ? -7.217 -24.134 -25.241 1.00 45.31 294 HIS A CA 1
ATOM 2317 C C . HIS A 1 294 ? -8.251 -24.830 -24.337 1.00 45.31 294 HIS A C 1
ATOM 2319 O O . HIS A 1 294 ? -8.124 -26.021 -24.069 1.00 45.31 294 HIS A O 1
ATOM 2325 N N . LYS A 1 295 ? -9.294 -24.131 -23.868 1.00 44.69 295 LYS A N 1
ATOM 2326 C CA . LYS A 1 295 ? -10.508 -24.832 -23.420 1.00 44.69 295 LYS A CA 1
ATOM 2327 C C . LYS A 1 295 ? -11.354 -25.146 -24.657 1.00 44.69 295 LYS A C 1
ATOM 2329 O O . LYS A 1 295 ? -12.061 -24.243 -25.108 1.00 44.69 295 LYS A O 1
ATOM 2334 N N . PRO A 1 296 ? -11.330 -26.376 -25.212 1.00 46.25 296 PRO A N 1
ATOM 2335 C CA . PRO A 1 296 ? -12.415 -26.789 -26.076 1.00 46.25 296 PRO A CA 1
ATOM 2336 C C . PRO A 1 296 ? -13.688 -26.693 -25.241 1.00 46.25 296 PRO A C 1
ATOM 2338 O O . PRO A 1 296 ? -13.804 -27.259 -24.153 1.00 46.25 296 PRO A O 1
ATOM 2341 N N . SER A 1 297 ? -14.621 -25.893 -25.734 1.00 49.81 297 SER A N 1
ATOM 2342 C CA . SER A 1 297 ? -16.019 -25.990 -25.372 1.00 49.81 297 SER A CA 1
ATOM 2343 C C . SER A 1 297 ? -16.446 -27.438 -25.597 1.00 49.81 297 SER A C 1
ATOM 2345 O O . SER A 1 297 ? -16.707 -27.837 -26.733 1.00 49.81 297 SER A O 1
ATOM 2347 N N . GLU A 1 298 ? -16.495 -28.232 -24.532 1.00 45.81 298 GLU A N 1
ATOM 2348 C CA . GLU A 1 298 ? -17.322 -29.428 -24.515 1.00 45.81 298 GLU A CA 1
ATOM 2349 C C . GLU A 1 298 ? -18.771 -28.958 -24.636 1.00 45.81 298 GLU A C 1
ATOM 2351 O O . GLU A 1 298 ? -19.434 -28.552 -23.680 1.00 45.81 298 GLU A O 1
ATOM 2356 N N . ILE A 1 299 ? -19.217 -28.926 -25.889 1.00 48.34 299 ILE A N 1
ATOM 2357 C CA . ILE A 1 299 ? -20.611 -28.857 -26.281 1.00 48.34 299 ILE A CA 1
ATOM 2358 C C . ILE A 1 299 ? -21.232 -30.157 -25.773 1.00 48.34 299 ILE A C 1
ATOM 2360 O O . ILE A 1 299 ? -21.106 -31.215 -26.389 1.00 48.34 299 ILE A O 1
ATOM 2364 N N . SER A 1 300 ? -21.867 -30.061 -24.607 1.00 47.09 300 SER A N 1
ATOM 2365 C CA . SER A 1 300 ? -22.843 -31.034 -24.131 1.00 47.09 300 SER A CA 1
ATOM 2366 C C . SER A 1 300 ? -23.898 -31.216 -25.222 1.00 47.09 300 SER A C 1
ATOM 2368 O O . SER A 1 300 ? -24.666 -30.297 -25.515 1.00 47.09 300 SER A O 1
ATOM 2370 N N . THR A 1 301 ? -23.880 -32.382 -25.864 1.00 46.97 301 THR A N 1
ATOM 2371 C CA . THR A 1 301 ? -24.921 -32.824 -26.788 1.00 46.97 301 THR A CA 1
ATOM 2372 C C . THR A 1 301 ? -25.398 -34.188 -26.308 1.00 46.97 301 THR A C 1
ATOM 2374 O O . THR A 1 301 ? -24.605 -35.128 -26.299 1.00 46.97 301 THR A O 1
ATOM 2377 N N . CYS A 1 302 ? -26.692 -34.234 -25.975 1.00 38.69 302 CYS A N 1
ATOM 2378 C CA . CYS A 1 302 ? -27.537 -35.392 -25.649 1.00 38.69 302 CYS A CA 1
ATOM 2379 C C . CYS A 1 302 ? -27.315 -36.070 -24.289 1.00 38.69 302 CYS A C 1
ATOM 2381 O O . CYS A 1 302 ? -26.325 -36.812 -24.123 1.00 38.69 302 CYS A O 1
#

pLDDT: mean 70.44, std 20.71, range [33.84, 98.25]

Radius of gyration: 52.74 Å; Cα contacts (8 Å, |Δi|>4): 51; chains: 1; bounding box: 100×80×149 Å

Sequence (302 aa):
MAGPKGTFPTRPFSLRARPSCASAKRTWIFCRKQEGSLMPAPRARRSVIAETASPQTPEPHARAHYPSQQFPHSDTHIRKNQLEALEEELAKRSEQLQAALKSIEQQKDYIFALSNRLSSAERECKSFEHSVKKATDLQNDITAQSNLRYELKVLRDQHIKMEGQRRVVALSQDDEVRPSSQSVREEFELLVADLKDACSSVNITIPAAVNPSDSDMTEGNTALESWSRRLTGLHFGRLISHALQTDISDIHLMTALTATGVAELVFESSFPDFLTKSSPMLDQYREHILTKVHKPSEISTC

Foldseek 3Di:
DDDDDDDDDDDDDDDDDDDDDDDPPPDPDPPPDDDDDDDDDDDDDDDDDDDDDDDDDDDDDDDDDDDDDDDDDPCPVVVVVVVVVVVVVVVVVVVVVVVVVVVVVVVVVVVVVVVVVVVVVVVVVVVVVVVVVVVVVCVVPPVNVVVVVVVVVVVVVVVVVVVVVVVVVVVVVPPPPPDPPVNVVVVVVVVLVVLLVVLVVPPDDDPPDPPVPPPPCVPVLVLCQVLCCVQPVDGNVVVSVVCVVVVPDPSVVSSSSVVSVCCPVVDDPPPPVVVVPPPVVVVVVVVVVVVVVPPPPPPDDD

Organism: NCBI:txid92897

Mean predicted aligned error: 22.89 Å

Secondary structure (DSSP, 8-state):
-------PPP------PPPP--------------------------------PPPPP---------------TTSHHHHHHHHHHHHHHHHHHHHHHHHHHHHHHHHHHHHHHHHHHHHHHHHHHHHHHHHHHHHHHHHH-HHHHHHHHHHHHHHHHHHHHHHHHHHHHHHHHHSS----HHHHHHHHHHHHHHHHHHHHHS--PPPS---TT-TT-HHHHHHHHHHHHHHHSS-HHHHHHHHHHTT--HHHHHHHHHHHHHHHHHS--SS-HHHHS--HHHHHHHHHHHHHHT--------